Protein AF-A0A133UJQ6-F1 (afdb_monomer_lite)

Structure (mmCIF, N/CA/C/O backbone):
data_AF-A0A133UJQ6-F1
#
_entry.id   AF-A0A133UJQ6-F1
#
loop_
_atom_site.group_PDB
_atom_site.id
_atom_site.type_symbol
_atom_site.label_atom_id
_atom_site.label_alt_id
_atom_site.label_comp_id
_atom_site.label_asym_id
_atom_site.label_entity_id
_atom_site.label_seq_id
_atom_site.pdbx_PDB_ins_code
_atom_site.Cartn_x
_atom_site.Cartn_y
_atom_site.Cartn_z
_atom_site.occupancy
_atom_site.B_iso_or_equiv
_atom_site.auth_seq_id
_atom_site.auth_comp_id
_atom_site.auth_asym_id
_atom_site.auth_atom_id
_atom_site.pdbx_PDB_model_num
ATOM 1 N N . ARG A 1 1 ? -6.644 4.753 -28.329 1.00 58.00 1 ARG A N 1
ATOM 2 C CA . ARG A 1 1 ? -7.139 6.141 -28.131 1.00 58.00 1 ARG A CA 1
ATOM 3 C C . ARG A 1 1 ? -6.602 6.936 -29.312 1.00 58.00 1 ARG A C 1
ATOM 5 O O . ARG A 1 1 ? -5.401 6.872 -29.495 1.00 58.00 1 ARG A O 1
ATOM 12 N N . GLY A 1 2 ? -7.456 7.522 -30.157 1.00 86.38 2 GLY A N 1
ATOM 13 C CA . GLY A 1 2 ? -7.145 7.976 -31.529 1.00 86.38 2 GLY A CA 1
ATOM 14 C C . GLY A 1 2 ? -6.166 9.150 -31.699 1.00 86.38 2 GLY A C 1
ATO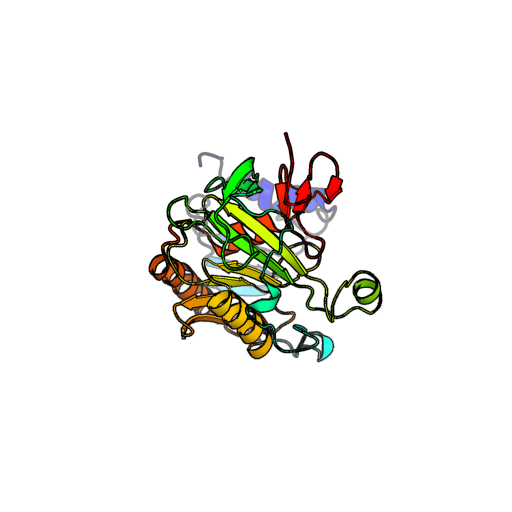M 15 O O . GLY A 1 2 ? -6.424 10.015 -32.525 1.00 86.38 2 GLY A O 1
ATOM 16 N N . LEU A 1 3 ? -5.086 9.201 -30.916 1.00 91.88 3 LEU A N 1
ATOM 17 C CA . LEU A 1 3 ? -3.955 10.095 -31.147 1.00 91.88 3 LEU A CA 1
ATOM 18 C C . LEU A 1 3 ? -3.142 9.577 -32.340 1.00 91.88 3 LEU A C 1
ATOM 20 O O . LEU A 1 3 ? -2.963 8.367 -32.487 1.00 91.88 3 LEU A O 1
ATOM 24 N N . ASP A 1 4 ? -2.647 10.491 -33.168 1.00 94.31 4 ASP A N 1
ATOM 25 C CA . ASP A 1 4 ? -1.735 10.159 -34.256 1.00 94.31 4 ASP A CA 1
ATOM 26 C C . ASP A 1 4 ? -0.436 9.514 -33.706 1.00 94.31 4 ASP A C 1
ATOM 28 O O . ASP A 1 4 ? 0.186 10.076 -32.797 1.00 94.31 4 ASP A O 1
ATOM 32 N N . PRO A 1 5 ? -0.007 8.342 -34.214 1.00 94.06 5 PRO A N 1
ATOM 33 C CA . PRO A 1 5 ? 1.163 7.645 -33.684 1.00 94.06 5 PRO A CA 1
ATOM 34 C C . PRO A 1 5 ? 2.477 8.426 -33.779 1.00 94.06 5 PRO A C 1
ATOM 36 O O . PRO A 1 5 ? 3.332 8.273 -32.910 1.00 94.06 5 PRO A O 1
ATOM 39 N N . VAL A 1 6 ? 2.648 9.281 -34.794 1.00 95.44 6 VAL A N 1
ATOM 40 C CA . VAL A 1 6 ? 3.847 10.130 -34.907 1.00 95.44 6 VAL A CA 1
ATOM 41 C C . VAL A 1 6 ? 3.859 11.153 -33.777 1.00 95.44 6 VAL A C 1
ATOM 43 O O . VAL A 1 6 ? 4.874 11.317 -33.103 1.00 95.44 6 VAL A O 1
ATOM 46 N N . THR A 1 7 ? 2.707 11.761 -33.500 1.00 96.31 7 THR A N 1
ATOM 47 C CA . THR A 1 7 ? 2.524 12.658 -32.353 1.00 96.31 7 THR A CA 1
ATOM 48 C C . THR A 1 7 ? 2.819 11.940 -31.032 1.00 96.31 7 THR A C 1
ATOM 50 O O . THR A 1 7 ? 3.489 12.495 -30.165 1.00 96.31 7 THR A O 1
ATOM 53 N N . ALA A 1 8 ? 2.379 10.687 -30.876 1.00 95.06 8 ALA A N 1
ATOM 54 C CA . ALA A 1 8 ? 2.675 9.892 -29.684 1.00 95.06 8 ALA A CA 1
ATOM 55 C C . ALA A 1 8 ? 4.188 9.655 -29.498 1.00 95.06 8 ALA A C 1
ATOM 57 O O . ALA A 1 8 ? 4.702 9.841 -28.395 1.00 95.06 8 ALA A O 1
ATOM 58 N N . VAL A 1 9 ? 4.909 9.310 -30.573 1.00 96.31 9 VAL A N 1
ATOM 59 C CA . VAL A 1 9 ? 6.376 9.163 -30.546 1.00 96.31 9 VAL A CA 1
ATOM 60 C C . VAL A 1 9 ? 7.051 10.489 -30.217 1.00 96.31 9 VAL A C 1
ATOM 62 O O . VAL A 1 9 ? 7.945 10.514 -29.376 1.00 96.31 9 VAL A O 1
ATOM 65 N N . GLN A 1 10 ? 6.612 11.593 -30.823 1.00 97.25 10 GLN A N 1
ATOM 66 C CA . GLN A 1 10 ? 7.164 12.922 -30.568 1.00 97.25 10 GLN A CA 1
ATOM 67 C C . GLN A 1 10 ? 7.041 13.310 -29.084 1.00 97.25 10 GLN A C 1
ATOM 69 O O . GLN A 1 10 ? 8.022 13.735 -28.473 1.00 97.25 10 GLN A O 1
ATOM 74 N N . ILE A 1 11 ? 5.861 13.096 -28.486 1.00 96.88 11 ILE A N 1
ATOM 75 C CA . ILE A 1 11 ? 5.611 13.347 -27.059 1.00 96.88 11 ILE A CA 1
ATOM 76 C C . ILE A 1 11 ? 6.556 12.517 -26.180 1.00 96.88 11 ILE A C 1
ATOM 78 O O . ILE A 1 11 ? 7.081 13.030 -25.195 1.00 96.88 11 ILE A O 1
ATOM 82 N N . ALA A 1 12 ? 6.789 11.252 -26.539 1.00 96.19 12 ALA A N 1
ATOM 83 C CA . ALA A 1 12 ? 7.628 10.332 -25.775 1.00 96.19 12 ALA A CA 1
ATOM 84 C C . ALA A 1 12 ? 9.143 10.491 -26.020 1.00 96.19 12 ALA A C 1
ATOM 86 O O . ALA A 1 12 ? 9.928 9.835 -25.339 1.00 96.19 12 ALA A O 1
ATOM 87 N N . THR A 1 13 ? 9.563 11.315 -26.987 1.00 97.88 13 THR A N 1
ATOM 88 C CA . THR A 1 13 ? 10.972 11.455 -27.391 1.00 97.88 13 THR A CA 1
ATOM 89 C C . THR A 1 13 ? 11.425 12.912 -27.340 1.00 97.88 13 THR A C 1
ATOM 91 O O . THR A 1 13 ? 11.871 13.362 -26.287 1.00 97.88 13 THR A O 1
ATOM 94 N N . ILE A 1 14 ? 11.305 13.668 -28.433 1.00 98.19 14 ILE A N 1
ATOM 95 C CA . ILE A 1 14 ? 11.870 15.019 -28.531 1.00 98.19 14 ILE A CA 1
ATOM 96 C C . ILE A 1 14 ? 11.245 15.989 -27.528 1.00 98.19 14 ILE A C 1
ATOM 98 O O . ILE A 1 14 ? 11.982 16.720 -26.883 1.00 98.19 14 ILE A O 1
ATOM 102 N N . ASN A 1 15 ? 9.929 15.930 -27.289 1.00 98.44 15 ASN A N 1
ATOM 103 C CA . ASN A 1 15 ? 9.294 16.818 -26.311 1.00 98.44 15 ASN A CA 1
ATOM 104 C C . ASN A 1 15 ? 9.815 16.555 -24.886 1.00 98.44 15 ASN A C 1
ATOM 106 O O . ASN A 1 15 ? 9.979 17.488 -24.102 1.00 98.44 15 ASN A O 1
ATOM 110 N N . ALA A 1 16 ? 10.073 15.287 -24.541 1.00 97.94 16 ALA A N 1
ATOM 111 C CA . ALA A 1 16 ? 10.668 14.930 -23.258 1.00 97.94 16 ALA A CA 1
ATOM 112 C C . ALA A 1 16 ? 12.126 15.410 -23.178 1.00 97.94 16 ALA A C 1
ATOM 114 O O . ALA A 1 16 ? 12.522 15.989 -22.169 1.00 97.94 16 ALA A O 1
ATOM 115 N N . ALA A 1 17 ? 12.907 15.226 -24.246 1.00 98.06 17 ALA A N 1
ATOM 116 C CA . ALA A 1 17 ? 14.293 15.685 -24.302 1.00 98.06 17 ALA A CA 1
ATOM 117 C C . ALA A 1 17 ? 14.405 17.214 -24.187 1.00 98.06 17 ALA A C 1
ATOM 119 O O . ALA A 1 17 ? 15.211 17.697 -23.398 1.00 98.06 17 ALA A O 1
ATOM 120 N N . GLU A 1 18 ? 13.551 17.970 -24.881 1.00 98.25 18 GLU A N 1
ATOM 121 C CA . GLU A 1 18 ? 13.484 19.435 -24.788 1.00 98.25 18 GLU A CA 1
ATOM 122 C C . GLU A 1 18 ? 13.076 19.890 -23.381 1.00 98.25 18 GLU A C 1
ATOM 124 O O . GLU A 1 18 ? 13.671 20.811 -22.820 1.00 98.25 18 GLU A O 1
ATOM 129 N N . PHE A 1 19 ? 12.091 19.219 -22.769 1.00 98.12 19 PHE A N 1
ATOM 130 C CA . PHE A 1 19 ? 11.665 19.516 -21.399 1.00 98.12 19 PHE A CA 1
ATOM 131 C C . PHE A 1 19 ? 12.818 19.362 -20.397 1.00 98.12 19 PHE A C 1
ATOM 133 O O . PHE A 1 19 ? 13.004 20.218 -19.529 1.00 98.12 19 PHE A O 1
ATOM 140 N N . PHE A 1 20 ? 13.617 18.300 -20.541 1.00 97.75 20 PHE A N 1
ATOM 141 C CA . PHE A 1 20 ? 14.792 18.048 -19.706 1.00 97.75 20 PHE A CA 1
ATOM 142 C C . PHE A 1 20 ? 16.068 18.765 -20.184 1.00 97.75 20 PHE A C 1
ATOM 144 O O . PHE A 1 20 ? 17.077 18.688 -19.486 1.00 97.75 20 PHE A O 1
ATOM 151 N N . LYS A 1 21 ? 16.020 19.504 -21.305 1.00 98.00 21 LYS A N 1
ATOM 152 C CA . LYS A 1 21 ? 17.155 20.214 -21.930 1.00 98.00 21 LYS A CA 1
ATOM 153 C C . LYS A 1 21 ? 18.342 19.306 -22.264 1.00 98.00 21 LYS A C 1
ATOM 155 O O . LYS A 1 21 ? 19.486 19.643 -21.974 1.00 98.00 21 LYS A O 1
ATOM 160 N N . VAL A 1 22 ? 18.034 18.148 -22.833 1.00 97.88 22 VAL A N 1
ATOM 161 C CA . VAL A 1 22 ? 18.999 17.152 -23.334 1.00 97.88 22 VAL A CA 1
ATOM 162 C C . VAL A 1 22 ? 18.731 16.827 -24.807 1.00 97.88 22 VAL A C 1
ATOM 164 O O . VAL A 1 22 ? 19.080 15.760 -25.308 1.00 97.88 22 VAL A O 1
ATOM 167 N N . ASP A 1 23 ? 18.025 17.716 -25.507 1.00 97.56 23 ASP A N 1
ATOM 168 C CA . ASP A 1 23 ? 17.651 17.586 -26.914 1.00 97.56 23 ASP A CA 1
ATOM 169 C C . ASP A 1 23 ? 18.814 17.827 -27.883 1.00 97.56 23 ASP A C 1
ATOM 171 O O . ASP A 1 23 ? 18.664 17.600 -29.079 1.00 97.56 23 ASP A O 1
ATOM 175 N N . ASP A 1 24 ? 19.986 18.226 -27.407 1.00 97.06 24 ASP A N 1
ATOM 176 C CA . ASP A 1 24 ? 21.237 18.185 -28.159 1.00 97.06 24 ASP A CA 1
ATOM 177 C C . ASP A 1 24 ? 21.827 16.766 -28.231 1.00 97.06 24 ASP A C 1
ATOM 179 O O . ASP A 1 24 ? 22.435 16.416 -29.243 1.00 97.06 24 ASP A O 1
ATOM 183 N N . GLU A 1 25 ? 21.568 15.924 -27.226 1.00 97.44 25 GLU A N 1
ATOM 184 C CA . GLU A 1 25 ? 22.087 14.552 -27.128 1.00 97.44 25 GLU A CA 1
ATOM 185 C C . GLU A 1 25 ? 21.046 13.470 -27.476 1.00 97.44 25 GLU A C 1
ATOM 187 O O . GLU A 1 25 ? 21.389 12.461 -28.095 1.00 97.44 25 GLU A O 1
ATOM 192 N N . LEU A 1 26 ? 19.774 13.667 -27.107 1.00 97.44 26 LEU A N 1
ATOM 193 C CA . LEU A 1 26 ? 18.721 12.640 -27.108 1.00 97.44 26 LEU A CA 1
ATOM 194 C C . LEU A 1 26 ? 17.433 13.091 -27.823 1.00 97.44 26 LEU A C 1
ATOM 196 O O . LEU A 1 26 ? 17.314 14.195 -28.360 1.00 97.44 26 LEU A O 1
ATOM 200 N N . GLY A 1 27 ? 16.446 12.192 -27.870 1.00 96.56 27 GLY A N 1
ATOM 201 C CA . GLY A 1 27 ? 15.063 12.502 -28.252 1.00 96.56 27 GLY A CA 1
ATOM 202 C C . GLY A 1 27 ? 14.775 12.586 -29.753 1.00 96.56 27 GLY A C 1
ATOM 203 O O . GLY A 1 27 ? 13.613 12.677 -30.132 1.00 96.56 27 GLY A O 1
ATOM 204 N N . SER A 1 28 ? 15.777 12.521 -30.633 1.00 97.31 28 SER A N 1
ATOM 205 C CA . SER A 1 28 ? 15.545 12.442 -32.081 1.00 97.31 28 SER A CA 1
ATOM 206 C C . SER A 1 28 ? 16.665 11.708 -32.811 1.00 97.31 28 SER A C 1
ATOM 208 O O . SER A 1 28 ? 17.777 11.582 -32.309 1.00 97.31 28 SER A O 1
ATOM 210 N N . ILE A 1 29 ? 16.392 11.283 -34.045 1.00 97.56 29 ILE A N 1
ATOM 211 C CA . ILE A 1 29 ? 17.392 10.662 -34.919 1.00 97.56 29 ILE A CA 1
ATOM 212 C C . ILE A 1 29 ? 18.071 11.765 -35.735 1.00 97.56 29 ILE A C 1
ATOM 214 O O . ILE A 1 29 ? 17.489 12.288 -36.684 1.00 97.56 29 ILE A O 1
ATOM 218 N N . ALA A 1 30 ? 19.288 12.144 -35.347 1.00 96.50 30 ALA A N 1
ATOM 219 C CA . ALA A 1 30 ? 20.095 13.145 -36.040 1.00 96.50 30 ALA A CA 1
ATOM 220 C C . ALA A 1 30 ? 21.595 12.875 -35.848 1.00 96.50 30 ALA A C 1
ATOM 222 O O . ALA A 1 30 ? 22.003 12.189 -34.912 1.00 96.50 30 ALA A O 1
ATOM 223 N N . ASN A 1 31 ? 22.426 13.429 -36.731 1.00 95.00 31 ASN A N 1
ATOM 224 C CA . ASN A 1 31 ? 23.879 13.333 -36.591 1.00 95.00 31 ASN A CA 1
ATOM 225 C C . ASN A 1 31 ? 24.348 14.015 -35.300 1.00 95.00 31 ASN A C 1
ATOM 227 O O . ASN A 1 31 ? 23.911 15.122 -34.999 1.00 95.00 31 ASN A O 1
ATOM 231 N N . GLY A 1 32 ? 25.277 13.374 -34.589 1.00 94.75 32 GLY A N 1
ATOM 232 C CA . GLY A 1 32 ? 25.850 13.888 -33.340 1.00 94.75 32 GLY A CA 1
ATOM 233 C C . GLY A 1 32 ? 25.082 13.503 -32.075 1.00 94.75 32 GLY A C 1
ATOM 234 O O . GLY A 1 32 ? 25.608 13.715 -30.990 1.00 94.75 32 GLY A O 1
ATOM 235 N N . LYS A 1 33 ? 23.895 12.897 -32.207 1.00 97.38 33 LYS A N 1
ATOM 236 C CA . LYS A 1 33 ? 23.104 12.395 -31.079 1.00 97.38 33 LYS A CA 1
ATOM 237 C C . LYS A 1 33 ? 23.485 10.975 -30.679 1.00 97.38 33 LYS A C 1
ATOM 239 O O . LYS A 1 33 ? 23.994 10.205 -31.499 1.00 97.38 33 LYS A O 1
ATOM 244 N N . ILE A 1 34 ? 23.181 10.626 -29.433 1.00 98.00 34 ILE A N 1
ATOM 245 C CA . ILE A 1 34 ? 23.321 9.269 -28.908 1.00 98.00 34 ILE A CA 1
ATOM 246 C C . ILE A 1 34 ? 22.338 8.356 -29.647 1.00 98.00 34 ILE A C 1
ATOM 248 O O . ILE A 1 34 ? 21.171 8.692 -29.859 1.00 98.00 34 ILE A O 1
ATOM 252 N N . ALA A 1 35 ? 22.819 7.187 -30.065 1.00 97.62 35 ALA A N 1
ATOM 253 C CA . ALA A 1 35 ? 22.041 6.233 -30.844 1.00 97.62 35 ALA A CA 1
ATOM 254 C C . ALA A 1 35 ? 21.152 5.347 -29.951 1.00 97.62 35 ALA A C 1
ATOM 256 O O . ALA A 1 35 ? 21.300 4.124 -29.926 1.00 97.62 35 ALA A O 1
ATOM 257 N N . ASP A 1 36 ? 20.203 5.983 -29.265 1.00 97.69 36 ASP A N 1
ATOM 258 C CA . ASP A 1 36 ? 19.119 5.329 -28.528 1.00 97.69 36 ASP A CA 1
ATOM 259 C C . ASP A 1 36 ? 17.904 5.169 -29.449 1.00 97.69 36 ASP A C 1
ATOM 261 O O . ASP A 1 36 ? 17.179 6.123 -29.740 1.00 97.69 36 ASP A O 1
ATOM 265 N N . LEU A 1 37 ? 17.706 3.955 -29.969 1.00 97.31 37 LEU A N 1
ATOM 266 C CA . LEU A 1 37 ? 16.754 3.680 -31.048 1.00 97.31 37 LEU A CA 1
ATOM 267 C C . LEU A 1 37 ? 15.849 2.495 -30.718 1.00 97.31 37 LEU A C 1
ATOM 269 O O . LEU A 1 37 ? 16.295 1.455 -30.232 1.00 97.31 37 LEU A O 1
ATOM 273 N N . LEU A 1 38 ? 14.580 2.617 -31.105 1.00 97.00 38 LEU A N 1
ATOM 274 C CA . LEU A 1 38 ? 13.635 1.507 -31.158 1.00 97.00 38 LEU A CA 1
ATOM 275 C C . LEU A 1 38 ? 13.297 1.204 -32.617 1.00 97.00 38 LEU A C 1
ATOM 277 O O . LEU A 1 38 ? 12.824 2.073 -33.347 1.00 97.00 38 LEU A O 1
ATOM 281 N N . ILE A 1 39 ? 13.512 -0.041 -33.037 1.00 97.12 39 ILE A N 1
ATOM 282 C CA . ILE A 1 39 ? 12.994 -0.554 -34.308 1.00 97.12 39 ILE A CA 1
ATOM 283 C C . ILE A 1 39 ? 11.701 -1.285 -33.985 1.00 97.12 39 ILE A C 1
ATOM 285 O O . ILE A 1 39 ? 11.729 -2.298 -33.285 1.00 97.12 39 ILE A O 1
ATOM 289 N N . VAL A 1 40 ? 10.583 -0.764 -34.479 1.00 96.31 40 VAL A N 1
ATOM 290 C CA . VAL A 1 40 ? 9.242 -1.317 -34.261 1.00 96.31 40 VAL A CA 1
ATOM 291 C C . VAL A 1 40 ? 8.669 -1.881 -35.557 1.00 96.31 40 VAL A C 1
ATOM 293 O O . VAL A 1 40 ? 9.043 -1.444 -36.646 1.00 96.31 40 VAL A O 1
ATOM 296 N N . ASN A 1 41 ? 7.748 -2.838 -35.449 1.00 94.44 41 ASN A N 1
ATOM 297 C CA . ASN A 1 41 ? 7.079 -3.436 -36.608 1.00 94.44 41 ASN A CA 1
ATOM 298 C C . ASN A 1 41 ? 6.259 -2.408 -37.415 1.00 94.44 41 ASN A C 1
ATOM 300 O O . ASN A 1 41 ? 6.277 -2.412 -38.645 1.00 94.44 41 ASN A O 1
ATOM 304 N N . ASN A 1 42 ? 5.529 -1.539 -36.717 1.00 94.44 42 ASN A N 1
ATOM 305 C CA . ASN A 1 42 ? 4.753 -0.423 -37.229 1.00 94.44 42 ASN A CA 1
ATOM 306 C C . ASN A 1 42 ? 4.383 0.519 -36.063 1.00 94.44 42 ASN A C 1
ATOM 308 O O . ASN A 1 42 ? 4.477 0.147 -34.896 1.00 94.44 42 ASN A O 1
ATOM 312 N N . LEU A 1 43 ? 3.951 1.747 -36.366 1.00 91.94 43 LEU A N 1
ATOM 313 C CA . LEU A 1 43 ? 3.622 2.740 -35.334 1.00 91.94 43 LEU A CA 1
ATOM 314 C C . LEU A 1 43 ? 2.269 2.497 -34.639 1.00 91.94 43 LEU A C 1
ATOM 316 O O . LEU A 1 43 ? 2.006 3.109 -33.608 1.00 91.94 43 LEU A O 1
ATOM 320 N N . SER A 1 44 ? 1.400 1.647 -35.195 1.00 89.81 44 SER A N 1
ATOM 321 C CA . SER A 1 44 ? 0.075 1.362 -34.631 1.00 89.81 44 SER A CA 1
ATOM 322 C C . SER A 1 44 ? 0.132 0.315 -33.517 1.00 89.81 44 SER A C 1
ATOM 324 O O . SER A 1 44 ? -0.391 0.564 -32.435 1.00 89.81 44 SER A O 1
ATOM 326 N N . ASP A 1 45 ? 0.783 -0.823 -33.765 1.00 91.25 45 ASP A N 1
ATOM 327 C CA . ASP A 1 45 ? 0.974 -1.899 -32.784 1.00 91.25 45 ASP A CA 1
ATOM 328 C C . ASP A 1 45 ? 2.165 -1.619 -31.858 1.00 91.25 45 ASP A C 1
ATOM 330 O O . ASP A 1 45 ? 2.171 -2.053 -30.707 1.00 91.25 45 ASP A O 1
ATOM 334 N N . PHE A 1 46 ? 3.162 -0.876 -32.360 1.00 93.12 46 PHE A N 1
ATOM 335 C CA . PHE A 1 46 ? 4.368 -0.461 -31.640 1.00 93.12 46 PHE A CA 1
ATOM 336 C C . PHE A 1 46 ? 5.139 -1.629 -30.996 1.00 93.12 46 PHE A C 1
ATOM 338 O O . PHE A 1 46 ? 5.741 -1.498 -29.928 1.00 93.12 46 PHE A O 1
ATOM 345 N N . GLU A 1 47 ? 5.138 -2.798 -31.640 1.00 94.31 47 GLU A N 1
ATOM 346 C CA . GLU A 1 47 ? 5.879 -3.955 -31.149 1.00 94.31 47 GLU A CA 1
ATOM 347 C C . GLU A 1 47 ? 7.375 -3.748 -31.408 1.00 94.31 47 GLU A C 1
ATOM 349 O O . GLU A 1 47 ? 7.813 -3.627 -32.555 1.00 94.31 47 GLU A O 1
ATOM 354 N N . VAL A 1 48 ? 8.165 -3.698 -30.334 1.00 95.38 48 VAL A N 1
ATOM 355 C CA . VAL A 1 48 ? 9.608 -3.439 -30.397 1.00 95.38 48 VAL A CA 1
ATOM 356 C C . VAL A 1 48 ? 10.358 -4.689 -30.863 1.00 95.38 48 VAL A C 1
ATOM 358 O O . VAL A 1 48 ? 10.509 -5.660 -30.121 1.00 95.38 48 VAL A O 1
ATOM 361 N N . GLU A 1 49 ? 10.895 -4.647 -32.083 1.00 96.06 49 GLU A N 1
ATOM 362 C CA . GLU A 1 49 ? 11.766 -5.693 -32.620 1.00 96.06 49 GLU A CA 1
ATOM 363 C C . GLU A 1 49 ? 13.196 -5.556 -32.094 1.00 96.06 49 GLU A C 1
ATOM 365 O O . GLU A 1 49 ? 13.820 -6.560 -31.753 1.00 96.06 49 GLU A O 1
ATOM 370 N N . THR A 1 50 ? 13.749 -4.343 -32.061 1.00 97.31 50 THR A N 1
ATOM 371 C CA . THR A 1 50 ? 15.143 -4.113 -31.653 1.00 97.31 50 THR A CA 1
ATOM 372 C C . THR A 1 50 ? 15.245 -2.880 -30.774 1.00 97.31 50 THR A C 1
ATOM 374 O O . THR A 1 50 ? 14.656 -1.849 -31.088 1.00 97.31 50 THR A O 1
ATOM 377 N N . VAL A 1 51 ? 16.034 -2.991 -29.707 1.00 97.00 51 VAL A N 1
ATOM 378 C CA . VAL A 1 51 ? 16.446 -1.859 -28.873 1.00 97.00 51 VAL A CA 1
ATOM 379 C C . VAL A 1 51 ? 17.933 -1.637 -29.093 1.00 97.00 51 VAL A C 1
ATOM 381 O O . VAL A 1 51 ? 18.729 -2.566 -28.913 1.00 97.00 51 VAL A O 1
ATOM 384 N N . VAL A 1 52 ? 18.290 -0.419 -29.484 1.00 96.88 52 VAL A N 1
ATOM 385 C CA . VAL A 1 52 ? 19.663 0.082 -29.520 1.00 96.88 52 VAL A CA 1
ATOM 386 C C . VAL A 1 52 ? 19.810 1.078 -28.379 1.00 96.88 52 VAL A C 1
ATOM 388 O O . VAL A 1 52 ? 18.957 1.951 -28.241 1.00 96.88 52 VAL A O 1
ATOM 391 N N . ALA A 1 53 ? 20.846 0.920 -27.565 1.00 95.88 53 ALA A N 1
ATOM 392 C CA . ALA A 1 53 ? 21.214 1.868 -26.523 1.00 95.88 53 ALA A CA 1
ATOM 393 C C . ALA A 1 53 ? 22.693 2.209 -26.694 1.00 95.88 53 ALA A C 1
ATOM 395 O O . ALA A 1 53 ? 23.506 1.295 -26.846 1.00 95.88 53 ALA A O 1
ATOM 396 N N . ASP A 1 54 ? 23.020 3.498 -26.734 1.00 95.56 54 ASP A N 1
ATOM 397 C CA . ASP A 1 54 ? 24.377 4.004 -26.980 1.00 95.56 54 ASP A CA 1
ATOM 398 C C . ASP A 1 54 ? 25.050 3.369 -28.220 1.00 95.56 54 ASP A C 1
ATOM 400 O O . ASP A 1 54 ? 26.212 2.967 -28.225 1.00 95.56 54 ASP A O 1
ATOM 404 N N . GLY A 1 55 ? 24.274 3.187 -29.297 1.00 96.19 55 GLY A N 1
ATOM 405 C CA . GLY A 1 55 ? 24.749 2.583 -30.549 1.00 96.19 55 GLY A CA 1
ATOM 406 C C . GLY A 1 55 ? 24.891 1.058 -30.536 1.00 96.19 55 GLY A C 1
ATOM 407 O O . GLY A 1 55 ? 25.127 0.457 -31.589 1.00 96.19 55 GLY A O 1
ATOM 408 N N . GLU A 1 56 ? 24.674 0.400 -29.398 1.00 95.75 56 GLU A N 1
ATOM 409 C CA . GLU A 1 56 ? 24.724 -1.053 -29.281 1.00 95.75 56 GLU A CA 1
ATOM 410 C C . GLU A 1 56 ? 23.330 -1.677 -29.293 1.00 95.75 56 GLU A C 1
ATOM 412 O O . GLU A 1 56 ? 22.428 -1.284 -28.559 1.00 95.75 56 GLU A O 1
ATOM 417 N N . VAL A 1 57 ? 23.136 -2.726 -30.095 1.00 96.00 57 VAL A N 1
ATOM 418 C CA . VAL A 1 57 ? 21.903 -3.523 -30.026 1.00 96.00 57 VAL A CA 1
ATOM 419 C C . VAL A 1 57 ? 21.874 -4.263 -28.689 1.00 96.00 57 VAL A C 1
ATOM 421 O O . VAL A 1 57 ? 22.601 -5.246 -28.540 1.00 96.00 57 VAL A O 1
ATOM 424 N N . VAL A 1 58 ? 21.015 -3.855 -27.756 1.00 95.38 58 VAL A N 1
ATOM 425 C CA . VAL A 1 58 ? 20.901 -4.444 -26.407 1.00 95.38 58 VAL A CA 1
ATOM 426 C C . VAL A 1 58 ? 19.757 -5.447 -26.275 1.00 95.38 58 VAL A C 1
ATOM 428 O O . VAL A 1 58 ? 19.802 -6.319 -25.411 1.00 95.38 58 VAL A O 1
ATOM 431 N N . SER A 1 59 ? 18.748 -5.384 -27.146 1.00 95.31 59 SER A N 1
ATOM 432 C CA . SER A 1 59 ? 17.645 -6.351 -27.182 1.00 95.31 59 SER A CA 1
ATOM 433 C C . SER A 1 59 ? 17.199 -6.627 -28.611 1.00 95.31 59 SER A C 1
ATOM 435 O O . SER A 1 59 ? 17.189 -5.718 -29.443 1.00 95.31 59 SER A O 1
ATOM 437 N N . ARG A 1 60 ? 16.815 -7.875 -28.900 1.00 94.81 60 ARG A N 1
ATOM 438 C CA . ARG A 1 60 ? 16.204 -8.258 -30.179 1.00 94.81 60 ARG A CA 1
ATOM 439 C C . ARG A 1 60 ? 15.094 -9.285 -29.968 1.00 94.81 60 ARG A C 1
ATOM 441 O O . ARG A 1 60 ? 15.327 -10.315 -29.342 1.00 94.81 60 ARG A O 1
ATOM 448 N N . LYS A 1 61 ? 13.904 -9.016 -30.514 1.00 90.81 61 LYS A N 1
ATOM 449 C CA . LYS A 1 61 ? 12.687 -9.843 -30.415 1.00 90.81 61 LYS A CA 1
ATOM 450 C C . LYS A 1 61 ? 12.382 -10.263 -28.971 1.00 90.81 61 LYS A C 1
ATOM 452 O O . LYS A 1 61 ? 12.192 -11.440 -28.682 1.00 90.81 61 LYS A O 1
ATOM 457 N N . GLY A 1 62 ? 12.431 -9.293 -28.056 1.00 85.62 62 GLY A N 1
ATOM 458 C CA . GLY A 1 62 ? 12.200 -9.499 -26.622 1.00 85.62 62 GLY A CA 1
ATOM 459 C C . GLY A 1 62 ? 13.354 -10.154 -25.851 1.00 85.62 62 GLY A C 1
ATOM 460 O O . GLY A 1 62 ? 13.293 -10.220 -24.627 1.00 85.62 62 GLY A O 1
ATOM 461 N N . SER A 1 63 ? 14.421 -10.605 -26.521 1.00 88.44 63 SER A N 1
ATOM 462 C CA . SER A 1 63 ? 15.603 -11.159 -25.856 1.00 88.44 63 SER A CA 1
ATOM 463 C C . SER A 1 63 ? 16.614 -10.057 -25.555 1.00 88.44 63 SER A C 1
ATOM 465 O O . SER A 1 63 ? 17.306 -9.576 -26.456 1.00 88.44 63 SER A O 1
ATOM 467 N N . PHE A 1 64 ? 16.737 -9.697 -24.280 1.00 88.44 64 PHE A N 1
ATOM 468 C CA . PHE A 1 64 ? 17.790 -8.808 -23.792 1.00 88.44 64 PHE A CA 1
ATOM 469 C C . PHE A 1 64 ? 19.149 -9.529 -23.801 1.00 88.44 64 PHE A C 1
ATOM 471 O O . PHE A 1 64 ? 19.230 -10.709 -23.460 1.00 88.44 64 PHE A O 1
ATOM 478 N N . LYS A 1 65 ? 20.215 -8.850 -24.239 1.00 83.25 65 LYS A N 1
ATOM 479 C CA . LYS A 1 65 ? 21.540 -9.464 -24.429 1.00 83.25 65 LYS A CA 1
ATOM 480 C C . LYS A 1 65 ? 22.342 -9.633 -23.143 1.00 83.25 65 LYS A C 1
ATOM 482 O O . LYS A 1 65 ? 23.193 -10.518 -23.092 1.00 83.25 65 LYS A O 1
ATOM 487 N N . ALA A 1 66 ? 22.131 -8.776 -22.147 1.00 78.31 66 ALA A N 1
ATOM 488 C CA . ALA A 1 66 ? 22.919 -8.801 -20.922 1.00 78.31 66 ALA A CA 1
ATOM 489 C C . ALA A 1 66 ? 22.216 -9.587 -19.808 1.00 78.31 66 ALA A C 1
ATOM 491 O O . ALA A 1 66 ? 20.993 -9.596 -19.689 1.00 78.31 66 ALA A O 1
ATOM 492 N N . ASP A 1 67 ? 23.015 -10.230 -18.963 1.00 78.56 67 ASP A N 1
ATOM 493 C CA . ASP A 1 67 ? 22.534 -10.850 -17.733 1.00 78.56 67 ASP A CA 1
ATOM 494 C C . ASP A 1 67 ? 22.366 -9.764 -16.658 1.00 78.56 67 ASP A C 1
ATOM 496 O O . ASP A 1 67 ? 23.350 -9.211 -16.156 1.00 78.56 67 ASP A O 1
ATOM 500 N N . LEU A 1 68 ? 21.117 -9.424 -16.328 1.00 79.12 68 LEU A N 1
ATOM 501 C CA . LEU A 1 68 ? 20.803 -8.463 -15.271 1.00 79.12 68 LEU A CA 1
ATOM 502 C C . LEU A 1 68 ? 21.015 -9.120 -13.908 1.00 79.12 68 LEU A C 1
ATOM 504 O O . LEU A 1 68 ? 20.113 -9.725 -13.326 1.00 79.12 68 LEU A O 1
ATOM 508 N N . LYS A 1 69 ? 22.228 -8.985 -13.376 1.00 80.81 69 LYS A N 1
ATOM 509 C CA . LYS A 1 69 ? 22.537 -9.455 -12.026 1.00 80.81 69 LYS A CA 1
ATOM 510 C C . LYS A 1 69 ? 21.917 -8.513 -10.995 1.00 80.81 69 LYS A C 1
ATOM 512 O O . LYS A 1 69 ? 22.163 -7.307 -11.069 1.00 80.81 69 LYS A O 1
ATOM 517 N N . PRO A 1 70 ? 21.173 -9.032 -10.000 1.00 80.62 70 PRO A N 1
ATOM 518 C CA . PRO A 1 70 ? 20.695 -8.208 -8.902 1.00 80.62 70 PRO A CA 1
ATOM 519 C C . PRO A 1 70 ? 21.869 -7.487 -8.226 1.00 80.62 70 PRO A C 1
ATOM 521 O O . PRO A 1 70 ? 22.890 -8.131 -7.945 1.00 80.62 70 PRO A O 1
ATOM 524 N N . PRO A 1 71 ? 21.749 -6.180 -7.940 1.00 86.62 71 PRO A N 1
ATOM 525 C CA . PRO A 1 71 ? 22.797 -5.463 -7.237 1.00 86.62 71 PRO A CA 1
ATOM 526 C C . PRO A 1 71 ? 22.966 -6.026 -5.821 1.00 86.62 71 PRO A C 1
ATOM 528 O O . PRO A 1 71 ? 22.065 -6.642 -5.239 1.00 86.62 71 PRO A O 1
ATOM 531 N N . LYS A 1 72 ? 24.141 -5.795 -5.230 1.00 90.12 72 LYS A N 1
ATOM 532 C CA . LYS A 1 72 ? 24.314 -6.003 -3.791 1.00 90.12 72 LYS A CA 1
ATOM 533 C C . LYS A 1 72 ? 23.615 -4.860 -3.064 1.00 90.12 72 LYS A C 1
ATOM 535 O O . LYS A 1 72 ? 24.073 -3.726 -3.132 1.00 90.12 72 LYS A O 1
ATOM 540 N N . TYR A 1 73 ? 22.529 -5.171 -2.368 1.00 91.19 73 TYR A N 1
ATOM 541 C CA . TYR A 1 73 ? 21.837 -4.198 -1.529 1.00 91.19 73 TYR A CA 1
ATOM 542 C C . TYR A 1 73 ? 22.668 -3.900 -0.271 1.00 91.19 73 TYR A C 1
ATOM 544 O O . TYR A 1 73 ? 23.050 -4.856 0.423 1.00 91.19 73 TYR A O 1
ATOM 552 N N . PRO A 1 74 ? 22.952 -2.618 0.026 1.00 94.44 74 PRO A N 1
ATOM 553 C CA . PRO A 1 74 ? 23.545 -2.200 1.291 1.00 94.44 74 PRO A CA 1
ATOM 554 C C . PRO A 1 74 ? 22.738 -2.680 2.498 1.00 94.44 74 PRO A C 1
ATOM 556 O O . PRO A 1 74 ? 21.530 -2.891 2.402 1.00 94.44 74 PRO A O 1
ATOM 559 N N . GLU A 1 75 ? 23.394 -2.820 3.649 1.00 93.44 75 GLU A N 1
ATOM 560 C CA . GLU A 1 75 ? 22.737 -3.335 4.857 1.00 93.44 75 GLU A CA 1
ATOM 561 C C . GLU A 1 75 ? 21.647 -2.400 5.385 1.00 93.44 75 GLU A C 1
ATOM 563 O O . GLU A 1 75 ? 20.602 -2.872 5.804 1.00 93.44 75 GLU A O 1
ATOM 568 N N . TYR A 1 76 ? 21.826 -1.080 5.255 1.00 93.25 76 TYR A N 1
ATOM 569 C CA . TYR A 1 76 ? 20.814 -0.099 5.668 1.00 93.25 76 TYR A CA 1
ATOM 570 C C . TYR A 1 76 ? 19.501 -0.194 4.873 1.00 93.25 76 TYR A C 1
ATOM 572 O O . TYR A 1 76 ? 18.500 0.376 5.291 1.00 93.25 76 TYR A O 1
ATOM 580 N N . MET A 1 77 ? 19.501 -0.875 3.718 1.00 95.31 77 MET A N 1
ATOM 581 C CA . MET A 1 77 ? 18.293 -1.106 2.920 1.00 95.31 77 MET A CA 1
ATOM 582 C C . MET A 1 77 ? 17.519 -2.357 3.353 1.00 95.31 77 MET A C 1
ATOM 584 O O . MET A 1 77 ? 16.502 -2.686 2.743 1.00 95.31 77 MET A O 1
ATOM 588 N N . LYS A 1 78 ? 18.016 -3.094 4.345 1.00 92.50 78 LYS A N 1
ATOM 589 C CA . LYS A 1 78 ? 17.402 -4.308 4.883 1.00 92.50 78 LYS A CA 1
ATOM 590 C C . LYS A 1 78 ? 16.923 -4.034 6.303 1.00 92.50 78 LYS A C 1
ATOM 592 O O . LYS A 1 78 ? 17.380 -3.087 6.938 1.00 92.50 78 LYS A O 1
ATOM 597 N N . ASP A 1 79 ? 16.000 -4.863 6.780 1.00 90.88 79 ASP A N 1
ATOM 598 C CA . ASP A 1 79 ? 15.505 -4.833 8.162 1.00 90.88 79 ASP A CA 1
ATOM 599 C C . ASP A 1 79 ? 15.028 -3.432 8.599 1.00 90.88 79 ASP A C 1
ATOM 601 O O . ASP A 1 79 ? 15.262 -2.958 9.712 1.00 90.88 79 ASP A O 1
ATOM 605 N N . THR A 1 80 ? 14.354 -2.745 7.673 1.00 95.75 80 THR A N 1
ATOM 606 C CA . THR A 1 80 ? 13.840 -1.377 7.839 1.00 95.75 80 THR A CA 1
ATOM 607 C C . THR A 1 80 ? 12.417 -1.326 8.380 1.00 95.75 80 THR A C 1
ATOM 609 O O . THR A 1 80 ? 11.840 -0.247 8.454 1.00 95.75 80 THR A O 1
ATOM 612 N N . ILE A 1 81 ? 11.806 -2.476 8.673 1.00 96.44 81 ILE A N 1
ATOM 613 C CA . ILE A 1 81 ? 10.540 -2.534 9.400 1.00 96.44 81 ILE A CA 1
ATOM 614 C C . ILE A 1 81 ? 10.883 -2.765 10.866 1.00 96.44 81 ILE A C 1
ATOM 616 O O . ILE A 1 81 ? 11.254 -3.875 11.248 1.00 96.44 81 ILE A O 1
ATOM 620 N N . LYS A 1 82 ? 10.810 -1.713 11.676 1.00 94.44 82 LYS A N 1
ATOM 621 C CA . LYS A 1 82 ? 11.213 -1.741 13.079 1.00 94.44 82 LYS A CA 1
ATOM 622 C C . LYS A 1 82 ? 10.042 -1.334 13.952 1.00 94.44 82 LYS A C 1
ATOM 624 O O . LYS A 1 82 ? 9.618 -0.187 13.936 1.00 94.44 82 LYS A O 1
ATOM 629 N N . LEU A 1 83 ? 9.546 -2.284 14.735 1.00 93.44 83 LEU A N 1
ATOM 630 C CA . LEU A 1 83 ? 8.557 -2.034 15.778 1.00 93.44 83 LEU A CA 1
ATOM 631 C C . LEU A 1 83 ? 9.227 -2.263 17.138 1.00 93.44 83 LEU A C 1
ATOM 633 O O . LEU A 1 83 ? 10.054 -3.174 17.258 1.00 93.44 83 LEU A O 1
ATOM 637 N N . PRO A 1 84 ? 8.935 -1.442 18.163 1.00 89.62 84 PRO A N 1
ATOM 638 C CA . PRO A 1 84 ? 9.651 -1.518 19.444 1.00 89.62 84 PRO A CA 1
ATOM 639 C C . PRO A 1 84 ? 9.266 -2.749 20.252 1.00 89.62 84 PRO A C 1
ATOM 641 O O . PRO A 1 84 ? 10.018 -3.195 21.116 1.00 89.62 84 PRO A O 1
ATOM 644 N N . ARG A 1 85 ? 8.109 -3.324 19.932 1.00 93.12 85 ARG A N 1
ATOM 645 C CA . ARG A 1 85 ? 7.614 -4.593 20.442 1.00 93.12 85 ARG A CA 1
ATOM 646 C C . ARG A 1 85 ? 6.632 -5.198 19.447 1.00 93.12 85 ARG A C 1
ATOM 648 O O . ARG A 1 85 ? 6.218 -4.545 18.494 1.00 93.12 85 ARG A O 1
ATOM 655 N N . GLU A 1 86 ? 6.222 -6.427 19.728 1.00 95.38 86 GLU A N 1
ATOM 656 C CA . GLU A 1 86 ? 5.078 -7.049 19.065 1.00 95.38 86 GLU A CA 1
ATOM 657 C C . GLU A 1 86 ? 3.811 -6.199 19.263 1.00 95.38 86 GLU A C 1
ATOM 659 O O . GLU A 1 86 ? 3.503 -5.770 20.386 1.00 95.38 86 GLU A O 1
ATOM 664 N N . ILE A 1 87 ? 3.085 -5.969 18.169 1.00 96.69 87 ILE A N 1
ATOM 665 C CA . ILE A 1 87 ? 1.796 -5.278 18.165 1.00 96.69 87 ILE A CA 1
ATOM 666 C C . ILE A 1 87 ? 0.721 -6.236 18.658 1.00 96.69 87 ILE A C 1
ATOM 668 O O . ILE A 1 87 ? 0.635 -7.384 18.221 1.00 96.69 87 ILE A O 1
ATOM 672 N N . ARG A 1 88 ? -0.098 -5.767 19.592 1.00 97.25 88 ARG A N 1
ATOM 673 C CA . ARG A 1 88 ? -1.146 -6.545 20.250 1.00 97.25 88 ARG A CA 1
ATOM 674 C C . ARG A 1 88 ? -2.515 -6.063 19.773 1.00 97.25 88 ARG A C 1
ATOM 676 O O . ARG A 1 88 ? -2.659 -4.877 19.493 1.00 97.25 88 ARG A O 1
ATOM 683 N N . PRO A 1 89 ? -3.553 -6.916 19.791 1.00 97.50 89 PRO A N 1
ATOM 684 C CA . PRO A 1 89 ? -4.915 -6.496 19.439 1.00 97.50 89 PRO A CA 1
ATOM 685 C C . PRO A 1 89 ? -5.387 -5.274 20.245 1.00 97.50 89 PRO A C 1
ATOM 687 O O . PRO A 1 89 ? -6.044 -4.376 19.731 1.00 97.50 89 PRO A O 1
ATOM 690 N N . ASN A 1 90 ? -4.973 -5.181 21.512 1.00 95.69 90 ASN A N 1
ATOM 691 C CA . ASN A 1 90 ? -5.322 -4.059 22.379 1.00 95.69 90 ASN A CA 1
ATOM 692 C C . ASN A 1 90 ? -4.755 -2.700 21.916 1.00 95.69 90 ASN A C 1
ATOM 694 O O . ASN A 1 90 ? -5.274 -1.672 22.339 1.00 95.69 90 ASN A O 1
ATOM 698 N N . ASP A 1 91 ? -3.723 -2.675 21.068 1.00 95.62 91 ASP A N 1
ATOM 699 C CA . ASP A 1 91 ? -3.160 -1.426 20.537 1.00 95.62 91 ASP A CA 1
ATOM 700 C C . ASP A 1 91 ? -4.119 -0.736 19.547 1.00 95.62 91 ASP A C 1
ATOM 702 O O . ASP A 1 91 ? -4.083 0.480 19.406 1.00 95.62 91 ASP A O 1
ATOM 706 N N . PHE A 1 92 ? -5.032 -1.492 18.924 1.00 96.88 92 PHE A N 1
ATOM 707 C CA . PHE A 1 92 ? -6.054 -0.985 17.993 1.00 96.88 92 PHE A CA 1
ATOM 708 C C . PHE A 1 92 ? -7.370 -0.586 18.683 1.00 96.88 92 PHE A C 1
ATOM 710 O O . PHE A 1 92 ? -8.357 -0.224 18.027 1.00 96.88 92 PHE A O 1
ATOM 717 N N . LYS A 1 93 ? -7.452 -0.700 20.015 1.00 95.75 93 LYS A N 1
ATOM 718 C CA . LYS A 1 93 ? -8.664 -0.345 20.760 1.00 95.75 93 LYS A CA 1
ATOM 719 C C . LYS A 1 93 ? -8.799 1.173 20.844 1.00 95.75 93 LYS A C 1
ATOM 721 O O . LYS A 1 93 ? -7.983 1.852 21.457 1.00 95.75 93 LYS A O 1
ATOM 726 N N . VAL A 1 94 ? -9.888 1.686 20.279 1.00 95.38 94 VAL A N 1
ATOM 727 C CA . VAL A 1 94 ? -10.285 3.092 20.381 1.00 95.38 94 VAL A CA 1
ATOM 728 C C . VAL A 1 94 ? -11.164 3.244 21.617 1.00 95.38 94 VAL A C 1
ATOM 730 O O . VAL A 1 94 ? -12.331 2.859 21.591 1.00 95.38 94 VAL A O 1
ATOM 733 N N . LYS A 1 95 ? -10.599 3.740 22.718 1.00 94.12 95 LYS A N 1
ATOM 734 C CA . LYS A 1 95 ? -11.346 3.970 23.963 1.00 94.12 95 LYS A CA 1
ATOM 735 C C . LYS A 1 95 ? -12.189 5.235 23.858 1.00 94.12 95 LYS A C 1
ATOM 737 O O . LYS A 1 95 ? -11.760 6.199 23.235 1.00 94.12 95 LYS A O 1
ATOM 742 N N . THR A 1 96 ? -13.335 5.231 24.527 1.00 94.12 96 THR A N 1
ATOM 743 C CA . THR A 1 96 ? -14.207 6.400 24.664 1.00 94.12 96 THR A CA 1
ATOM 744 C C . THR A 1 96 ? -14.670 6.542 26.113 1.00 94.12 96 THR A C 1
ATOM 746 O O . THR A 1 96 ? -14.736 5.555 26.846 1.00 94.12 96 THR A O 1
ATOM 749 N N . GLU A 1 97 ? -14.987 7.766 26.533 1.00 91.81 97 GLU A N 1
ATOM 750 C CA . GLU A 1 97 ? -15.624 8.038 27.831 1.00 91.81 97 GLU A CA 1
ATOM 751 C C . GLU A 1 97 ? -17.158 7.944 27.761 1.00 91.81 97 GLU A C 1
ATOM 753 O O . GLU A 1 97 ? -17.837 8.062 28.779 1.00 91.81 97 GLU A O 1
ATOM 758 N N . LYS A 1 98 ? -17.721 7.755 26.562 1.00 87.94 98 LYS A N 1
ATOM 759 C CA . LYS A 1 98 ? -19.167 7.675 26.339 1.00 87.94 98 LYS A CA 1
ATOM 760 C C . LYS A 1 98 ? -19.699 6.281 26.686 1.00 87.94 98 LYS A C 1
ATOM 762 O O . LYS A 1 98 ? -19.078 5.270 26.378 1.00 87.94 98 LYS A O 1
ATOM 767 N N . ASP A 1 99 ? -20.896 6.240 27.273 1.00 81.19 99 ASP A N 1
ATOM 768 C CA . ASP A 1 99 ? -21.548 4.991 27.705 1.00 81.19 99 ASP A CA 1
ATOM 769 C C . ASP A 1 99 ? -22.437 4.337 26.622 1.00 81.19 99 ASP A C 1
ATOM 771 O O . ASP A 1 99 ? -22.882 3.202 26.787 1.00 81.19 99 ASP A O 1
ATOM 775 N N . ASN A 1 100 ? -22.723 5.046 25.524 1.00 82.12 100 ASN A N 1
ATOM 776 C CA . ASN A 1 100 ? -23.628 4.629 24.440 1.00 82.12 100 ASN A CA 1
ATOM 777 C C . ASN A 1 100 ? -22.944 4.765 23.070 1.00 82.12 100 ASN A C 1
ATOM 779 O O . ASN A 1 100 ? -21.772 5.116 23.000 1.00 82.12 100 ASN A O 1
ATOM 783 N N . GLU A 1 101 ? -23.672 4.528 21.974 1.00 83.81 101 GLU A N 1
ATOM 784 C CA . GLU A 1 101 ? -23.134 4.699 20.619 1.00 83.81 101 GLU A CA 1
ATOM 785 C C . GLU A 1 101 ? -22.461 6.067 20.413 1.00 83.81 101 GLU A C 1
ATOM 787 O O . GLU A 1 101 ? -22.950 7.108 20.868 1.00 83.81 101 GLU A O 1
ATOM 792 N N . VAL A 1 102 ? -21.339 6.057 19.690 1.00 92.75 102 VAL A N 1
ATOM 793 C CA . VAL A 1 102 ? -20.482 7.234 19.519 1.00 92.75 102 VAL A CA 1
ATOM 794 C C . VAL A 1 102 ? -20.508 7.713 18.080 1.00 92.75 102 VAL A C 1
ATOM 796 O O . VAL A 1 102 ? -20.371 6.931 17.138 1.00 92.75 102 VAL A O 1
ATOM 799 N N . LYS A 1 103 ? -20.664 9.029 17.922 1.00 95.25 103 LYS A N 1
ATOM 800 C CA . LYS A 1 103 ? -20.504 9.730 16.652 1.00 95.25 103 LYS A CA 1
ATOM 801 C C . LYS A 1 103 ? -19.021 9.877 16.328 1.00 95.25 103 LYS A C 1
ATOM 803 O O . LYS A 1 103 ? -18.281 10.519 17.075 1.00 95.25 103 LYS A O 1
ATOM 808 N N . VAL A 1 104 ? -18.600 9.299 15.208 1.00 97.12 104 VAL A N 1
ATOM 809 C CA . VAL A 1 104 ? -17.212 9.339 14.735 1.00 97.12 104 VAL A CA 1
ATOM 810 C C . VAL A 1 104 ? -17.116 9.832 13.300 1.00 97.12 104 VAL A C 1
ATOM 812 O O . VAL A 1 104 ? -18.017 9.602 12.486 1.00 97.12 104 VAL A O 1
ATOM 815 N N . LYS A 1 105 ? -16.006 10.502 12.991 1.00 97.94 105 LYS A N 1
ATOM 816 C CA . LYS A 1 105 ? -15.609 10.805 11.616 1.00 97.94 105 LYS A CA 1
ATOM 817 C C . LYS A 1 105 ? -15.053 9.539 10.970 1.00 97.94 105 LYS A C 1
ATOM 819 O O . LYS A 1 105 ? -14.289 8.803 11.593 1.00 97.94 105 LYS A O 1
ATOM 824 N N . VAL A 1 106 ? -15.428 9.300 9.722 1.00 97.81 106 VAL A N 1
ATOM 825 C CA . VAL A 1 106 ? -15.071 8.101 8.962 1.00 97.81 106 VAL A CA 1
ATOM 826 C C . VAL A 1 106 ? -14.498 8.522 7.617 1.00 97.81 106 VAL A C 1
ATOM 828 O O . VAL A 1 106 ? -15.014 9.429 6.963 1.00 97.81 106 VAL A O 1
ATOM 831 N N . ILE A 1 107 ? -13.417 7.871 7.197 1.00 98.31 107 ILE A N 1
ATOM 832 C CA . ILE A 1 107 ? -12.871 8.050 5.850 1.00 98.31 107 ILE A CA 1
ATOM 833 C C . ILE A 1 107 ? -13.798 7.321 4.873 1.00 98.31 107 ILE A C 1
ATOM 835 O O . ILE A 1 107 ? -13.908 6.102 4.940 1.00 98.31 107 ILE A O 1
ATOM 839 N N . GLY A 1 108 ? -14.463 8.041 3.970 1.00 97.75 108 GLY A N 1
ATOM 840 C CA . GLY A 1 108 ? -15.313 7.447 2.935 1.00 97.75 108 GLY A CA 1
ATOM 841 C C . GLY A 1 108 ? -14.526 7.145 1.660 1.00 97.75 108 GLY A C 1
ATOM 842 O O . GLY A 1 108 ? -14.033 8.069 1.003 1.00 97.75 108 GLY A O 1
ATOM 843 N N . VAL A 1 109 ? -14.406 5.865 1.298 1.00 96.94 109 VAL A N 1
ATOM 844 C CA . VAL A 1 109 ? -13.752 5.423 0.056 1.00 96.94 109 VAL A CA 1
ATOM 845 C C . VAL A 1 109 ? -14.670 5.649 -1.146 1.00 96.94 109 VAL A C 1
ATOM 847 O O . VAL A 1 109 ? -15.835 5.259 -1.141 1.00 96.94 109 VAL A O 1
ATOM 850 N N . ILE A 1 110 ? -14.120 6.212 -2.225 1.00 94.62 110 ILE A N 1
ATOM 851 C CA . ILE A 1 110 ? -14.765 6.247 -3.542 1.00 94.62 110 ILE A CA 1
ATOM 852 C C . ILE A 1 110 ? -13.999 5.298 -4.469 1.00 94.62 110 ILE A C 1
ATOM 854 O O . ILE A 1 110 ? -12.839 5.542 -4.808 1.00 94.62 110 ILE A O 1
ATOM 858 N N . GLU A 1 111 ? -14.619 4.182 -4.864 1.00 91.94 111 GLU A N 1
ATOM 859 C CA . GLU A 1 111 ? -13.930 3.176 -5.676 1.00 91.94 111 GLU A CA 1
ATOM 860 C C . GLU A 1 111 ? -13.444 3.763 -7.012 1.00 91.94 111 GLU A C 1
ATOM 862 O O . GLU A 1 111 ? -14.215 4.295 -7.809 1.00 91.94 111 GLU A O 1
ATOM 867 N N . GLY A 1 112 ? -12.146 3.606 -7.283 1.00 89.44 112 GLY A N 1
ATOM 868 C CA . GLY A 1 112 ? -11.521 4.064 -8.523 1.00 89.44 112 GLY A CA 1
ATOM 869 C C . GLY A 1 112 ? -11.019 5.507 -8.488 1.00 89.44 112 GLY A C 1
ATOM 870 O O . GLY A 1 112 ? -10.405 5.935 -9.467 1.00 89.44 112 GLY A O 1
ATOM 871 N N . GLU A 1 113 ? -11.206 6.217 -7.374 1.00 91.44 113 GLU A N 1
ATOM 872 C CA . GLU A 1 113 ? -10.735 7.587 -7.178 1.00 91.44 113 GLU A CA 1
ATOM 873 C C . GLU A 1 113 ? -9.666 7.681 -6.079 1.00 91.44 113 GLU A C 1
ATOM 875 O O . GLU A 1 113 ? -9.502 6.788 -5.250 1.00 91.44 113 GLU A O 1
ATOM 880 N N . LEU A 1 114 ? -8.888 8.769 -6.112 1.00 88.88 114 LEU A N 1
ATOM 881 C CA . LEU A 1 114 ? -7.855 9.065 -5.108 1.00 88.88 114 LEU A CA 1
ATOM 882 C C . LEU A 1 114 ? -8.391 9.931 -3.958 1.00 88.88 114 LEU A C 1
ATOM 884 O O . LEU A 1 114 ? -7.835 9.928 -2.853 1.00 88.88 114 LEU A O 1
ATOM 888 N N . ILE A 1 115 ? -9.448 10.694 -4.245 1.00 92.06 115 ILE A N 1
ATOM 889 C CA . ILE A 1 115 ? -10.131 11.537 -3.270 1.00 92.06 115 ILE A CA 1
ATOM 890 C C . ILE A 1 115 ? -10.977 10.682 -2.325 1.00 92.06 115 ILE A C 1
ATOM 892 O O . ILE A 1 115 ? -11.418 9.585 -2.673 1.00 92.06 115 ILE A O 1
ATOM 896 N N . THR A 1 116 ? -11.172 11.183 -1.113 1.00 93.62 116 THR A N 1
ATOM 897 C CA . THR A 1 116 ? -12.039 10.587 -0.090 1.00 93.62 116 THR A CA 1
ATOM 898 C C . THR A 1 116 ? -13.153 11.544 0.279 1.00 93.62 116 THR A C 1
ATOM 900 O O . THR A 1 116 ? -13.033 12.751 0.078 1.00 93.62 116 THR A O 1
ATOM 903 N N . LYS A 1 117 ? -14.216 11.008 0.877 1.00 94.81 117 LYS A N 1
ATOM 904 C CA . LYS A 1 117 ? -15.227 11.811 1.564 1.00 94.81 117 LYS A CA 1
ATOM 905 C C . LYS A 1 117 ? -14.930 11.874 3.053 1.00 94.81 117 LYS A C 1
ATOM 907 O O . LYS A 1 117 ? -14.485 10.890 3.647 1.00 94.81 117 LYS A O 1
ATOM 912 N N . LYS A 1 118 ? -15.241 13.013 3.662 1.00 95.25 118 LYS A N 1
ATOM 913 C CA . LYS A 1 118 ? -15.375 13.132 5.111 1.00 95.25 118 LYS A CA 1
ATOM 914 C C . LYS A 1 118 ? -16.781 12.682 5.504 1.00 95.25 118 LYS A C 1
ATOM 916 O O . LYS A 1 118 ? -17.749 13.420 5.337 1.00 95.25 118 LYS A O 1
ATOM 921 N N . GLU A 1 119 ? -16.899 11.450 5.985 1.00 96.44 119 GLU A N 1
ATOM 922 C CA . GLU A 1 119 ? -18.174 10.862 6.396 1.00 96.44 119 GLU A CA 1
ATOM 923 C C . GLU A 1 119 ? -18.313 10.826 7.916 1.00 96.44 119 GLU A C 1
ATOM 925 O O . GLU A 1 119 ? -17.367 11.066 8.667 1.00 96.44 119 GLU A O 1
ATOM 930 N N . ASN A 1 120 ? -19.526 10.531 8.367 1.00 96.38 120 ASN A N 1
ATOM 931 C CA . ASN A 1 120 ? -19.904 10.483 9.767 1.00 96.38 120 ASN A CA 1
ATOM 932 C C . ASN A 1 120 ? -20.700 9.205 10.021 1.00 96.38 120 ASN A C 1
ATOM 934 O O . ASN A 1 120 ? -21.621 8.896 9.265 1.00 96.38 120 ASN A O 1
ATOM 938 N N . ALA A 1 121 ? -20.392 8.500 11.106 1.00 96.62 121 ALA A N 1
ATOM 939 C CA . ALA A 1 121 ? -21.117 7.301 11.505 1.00 96.62 121 ALA A CA 1
ATOM 940 C C . ALA A 1 121 ? -21.400 7.282 13.006 1.00 96.62 121 ALA A C 1
ATOM 942 O O . ALA A 1 121 ? -20.714 7.928 13.796 1.00 96.62 121 ALA A O 1
ATOM 943 N N . VAL A 1 122 ? -22.419 6.510 13.377 1.00 96.25 122 VAL A N 1
ATOM 944 C CA . VAL A 1 122 ? -22.712 6.128 14.758 1.00 96.25 122 VAL A CA 1
ATOM 945 C C . VAL A 1 122 ? -22.303 4.667 14.907 1.00 96.25 122 VAL A C 1
ATOM 947 O O . VAL A 1 122 ? -22.857 3.803 14.213 1.00 96.25 122 VAL A O 1
ATOM 950 N N . LEU A 1 123 ? -21.292 4.422 15.743 1.00 96.06 123 LEU A N 1
ATOM 951 C CA . LEU A 1 123 ? -20.671 3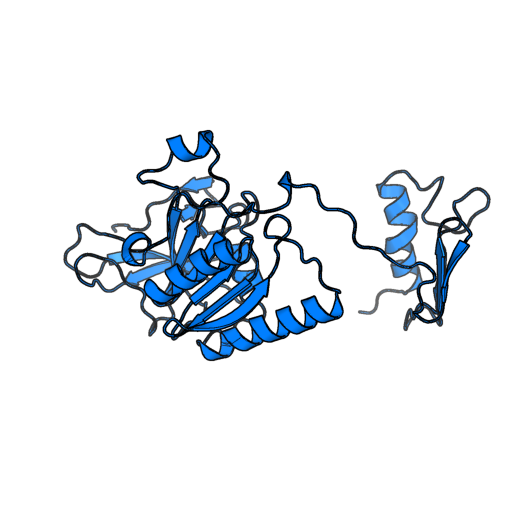.109 15.909 1.00 96.06 123 LEU A CA 1
ATOM 952 C C . LEU A 1 123 ? -20.977 2.486 17.276 1.00 96.06 123 LEU A C 1
ATOM 954 O O . LEU A 1 123 ? -21.100 3.212 18.272 1.00 96.06 123 LEU A O 1
ATOM 958 N N . PRO A 1 124 ? -21.083 1.145 17.327 1.00 93.88 124 PRO A N 1
ATOM 959 C CA . PRO A 1 124 ? -21.345 0.424 18.559 1.00 93.88 124 PRO A CA 1
ATOM 960 C C . PRO A 1 124 ? -20.141 0.466 19.502 1.00 93.88 124 PRO A C 1
ATOM 962 O O . PRO A 1 124 ? -18.987 0.611 19.083 1.00 93.88 124 PRO A O 1
ATOM 965 N N . LEU A 1 125 ? -20.434 0.272 20.787 1.00 94.00 125 LEU A N 1
ATOM 966 C CA . LEU A 1 125 ? -19.432 0.098 21.828 1.00 94.00 125 LEU A CA 1
ATOM 967 C C . LEU A 1 125 ? -19.397 -1.340 22.323 1.00 94.00 125 LEU A C 1
ATOM 969 O O . LEU A 1 125 ? -20.434 -1.955 22.569 1.00 94.00 125 LEU A O 1
ATOM 973 N N . GLU A 1 126 ? -18.191 -1.832 22.574 1.00 91.19 126 GLU A N 1
ATOM 974 C CA . GLU A 1 126 ? -17.967 -3.079 23.290 1.00 91.19 126 GLU A CA 1
ATOM 975 C C . GLU A 1 126 ? -16.892 -2.859 24.357 1.00 91.19 126 GLU A C 1
ATOM 977 O O . GLU A 1 126 ? -15.772 -2.445 24.055 1.00 91.19 126 GLU A O 1
ATOM 982 N N . ASN A 1 127 ? -17.232 -3.113 25.625 1.00 90.12 127 ASN A N 1
ATOM 983 C CA . ASN A 1 127 ? -16.319 -2.955 26.766 1.00 90.12 127 ASN A CA 1
ATOM 984 C C . ASN A 1 127 ? -15.613 -1.576 26.811 1.00 90.12 127 ASN A C 1
ATOM 986 O O . ASN A 1 127 ? -14.414 -1.495 27.083 1.00 90.12 127 ASN A O 1
ATOM 990 N N . GLY A 1 128 ? -16.345 -0.493 26.515 1.00 92.06 128 GLY A N 1
ATOM 991 C CA . GLY A 1 128 ? -15.823 0.884 26.525 1.00 92.06 128 GLY A CA 1
ATOM 992 C C . GLY A 1 128 ? -14.925 1.245 25.333 1.00 92.06 128 GLY A C 1
ATOM 993 O O . GLY A 1 128 ? -14.210 2.246 25.380 1.00 92.06 128 GLY A O 1
ATOM 994 N N . CYS A 1 129 ? -14.923 0.427 24.278 1.00 95.44 129 CYS A N 1
ATOM 995 C CA . CYS A 1 129 ? -14.182 0.685 23.046 1.00 95.44 129 CYS A CA 1
ATOM 996 C C . CYS A 1 129 ? -15.130 0.801 21.851 1.00 95.44 129 CYS A C 1
ATOM 998 O O . CYS A 1 129 ? -16.074 0.021 21.734 1.00 95.44 129 CYS A O 1
ATOM 1000 N N . ILE A 1 130 ? -14.843 1.738 20.948 1.00 96.31 130 ILE A N 1
ATOM 1001 C CA . ILE A 1 130 ? -15.550 1.887 19.675 1.00 96.31 130 ILE A CA 1
ATOM 1002 C C . ILE A 1 130 ? -15.131 0.746 18.742 1.00 96.31 130 ILE A C 1
ATOM 1004 O O . ILE A 1 130 ? -13.934 0.486 18.549 1.00 96.31 130 ILE A O 1
ATOM 1008 N N . CYS A 1 131 ? -16.115 0.060 18.164 1.00 94.38 131 CYS A N 1
ATOM 1009 C CA . CYS A 1 131 ? -15.904 -1.106 17.312 1.00 94.38 131 CYS A CA 1
ATOM 1010 C C . CYS A 1 131 ? -16.219 -0.819 15.841 1.00 94.38 131 CYS A C 1
ATOM 1012 O O . CYS A 1 131 ? -16.993 0.078 15.512 1.00 94.38 131 CYS A O 1
ATOM 1014 N N . ALA A 1 132 ? -15.601 -1.608 14.959 1.00 95.25 132 ALA A N 1
ATOM 1015 C CA . ALA A 1 132 ? -15.995 -1.682 13.559 1.00 95.25 132 ALA A CA 1
ATOM 1016 C C . ALA A 1 132 ? -17.456 -2.162 13.444 1.00 95.25 132 ALA A C 1
ATOM 1018 O O . ALA A 1 132 ? -17.942 -2.896 14.306 1.00 95.25 132 ALA A O 1
ATOM 1019 N N . ASP A 1 133 ? -18.137 -1.763 12.374 1.00 96.06 133 ASP A N 1
ATOM 1020 C CA . ASP A 1 133 ? -19.520 -2.143 12.078 1.00 96.06 133 ASP A CA 1
ATOM 1021 C C . ASP A 1 133 ? -19.569 -2.689 10.649 1.00 96.06 133 ASP A C 1
ATOM 1023 O O . ASP A 1 133 ? -19.754 -1.958 9.673 1.00 96.06 133 ASP A O 1
ATOM 1027 N N . VAL A 1 134 ? -19.317 -3.993 10.538 1.00 94.56 134 VAL A N 1
ATOM 1028 C CA . VAL A 1 134 ? -19.219 -4.716 9.264 1.00 94.56 134 VAL A CA 1
ATOM 1029 C C . VAL A 1 134 ? -20.530 -4.660 8.479 1.00 94.56 134 VAL A C 1
ATOM 1031 O O . VAL A 1 134 ? -20.500 -4.540 7.256 1.00 94.56 134 VAL A O 1
ATOM 1034 N N . ASP A 1 135 ? -21.678 -4.664 9.163 1.00 94.69 135 ASP A N 1
ATOM 1035 C CA . ASP A 1 135 ? -22.993 -4.581 8.516 1.00 94.69 135 ASP A CA 1
ATOM 1036 C C . ASP A 1 135 ? -23.200 -3.228 7.811 1.00 94.69 135 ASP A C 1
ATOM 1038 O O . ASP A 1 135 ? -23.956 -3.136 6.840 1.00 94.69 135 ASP A O 1
ATOM 1042 N N . LYS A 1 136 ? -22.500 -2.179 8.267 1.00 96.19 136 LYS A N 1
ATOM 1043 C CA . LYS A 1 136 ? -22.456 -0.851 7.634 1.00 96.19 136 LYS A CA 1
ATOM 1044 C C . LYS A 1 136 ? -21.232 -0.636 6.736 1.00 96.19 136 LYS A C 1
ATOM 1046 O O . LYS A 1 136 ? -21.015 0.491 6.292 1.00 96.19 136 LYS A O 1
ATOM 1051 N N . ASP A 1 137 ? -20.443 -1.679 6.476 1.00 97.19 137 ASP A N 1
ATOM 1052 C CA . ASP A 1 137 ? -19.163 -1.608 5.760 1.00 97.19 137 ASP A CA 1
ATOM 1053 C C . ASP A 1 137 ? -18.181 -0.600 6.384 1.00 97.19 137 ASP A C 1
ATOM 1055 O O . ASP A 1 137 ? -17.552 0.204 5.696 1.00 97.19 137 ASP A O 1
ATOM 1059 N N . ILE A 1 138 ? -18.076 -0.602 7.717 1.00 98.06 138 ILE A N 1
ATOM 1060 C CA . ILE A 1 138 ? -17.125 0.237 8.449 1.00 98.06 138 ILE A CA 1
ATOM 1061 C C . ILE A 1 138 ? -16.081 -0.647 9.119 1.00 98.06 138 ILE A C 1
ATOM 1063 O O . ILE A 1 138 ? -16.383 -1.404 10.037 1.00 98.06 138 ILE A O 1
ATOM 1067 N N . SER A 1 139 ? -14.832 -0.504 8.681 1.00 98.25 139 SER A N 1
ATOM 1068 C CA . SER A 1 139 ? -13.656 -1.187 9.230 1.00 98.25 139 SER A CA 1
ATOM 1069 C C . SER A 1 139 ? -12.782 -0.229 10.035 1.00 98.25 139 SER A C 1
ATOM 1071 O O . SER A 1 139 ? -12.876 0.992 9.885 1.00 98.25 139 SER A O 1
ATOM 1073 N N . LYS A 1 140 ? -11.886 -0.772 10.863 1.00 98.31 140 LYS A N 1
ATOM 1074 C CA . LYS A 1 140 ? -10.800 0.020 11.450 1.00 98.31 140 LYS A CA 1
ATOM 1075 C C . LYS A 1 140 ? -9.676 0.183 10.442 1.00 98.31 140 LYS A C 1
ATOM 1077 O O . LYS A 1 140 ? -9.372 -0.747 9.699 1.00 98.31 140 LYS A O 1
ATOM 1082 N N . ILE A 1 141 ? -9.033 1.342 10.461 1.00 98.69 141 ILE A N 1
ATOM 1083 C CA . ILE A 1 141 ? -7.806 1.630 9.719 1.00 98.69 141 ILE A CA 1
ATOM 1084 C C . ILE A 1 141 ? -6.770 2.201 10.680 1.00 98.69 141 ILE A C 1
ATOM 1086 O O . ILE A 1 141 ? -7.103 3.042 11.516 1.00 98.69 141 ILE A O 1
ATOM 1090 N N . SER A 1 142 ? -5.521 1.769 10.541 1.00 98.38 142 SER A N 1
ATOM 1091 C CA . SER A 1 142 ? -4.417 2.277 11.347 1.00 98.38 142 SER A CA 1
ATOM 1092 C C . SER A 1 142 ? -3.155 2.485 10.526 1.00 98.38 142 SER A C 1
ATOM 1094 O O . SER A 1 142 ? -2.865 1.722 9.600 1.00 98.38 142 SER A O 1
ATOM 1096 N N . VAL A 1 143 ? -2.383 3.498 10.915 1.00 97.81 143 VAL A N 1
ATOM 1097 C CA . VAL A 1 143 ? -1.033 3.764 10.408 1.00 97.81 143 VAL A CA 1
ATOM 1098 C C . VAL A 1 143 ? -0.061 3.673 11.575 1.00 97.81 143 VAL A C 1
ATOM 1100 O O . VAL A 1 143 ? -0.275 4.308 12.605 1.00 97.81 143 VAL A O 1
ATOM 1103 N N . ILE A 1 144 ? 0.979 2.858 11.420 1.00 96.50 144 ILE A N 1
ATOM 1104 C CA . ILE A 1 144 ? 1.951 2.527 12.463 1.00 96.50 144 ILE A CA 1
ATOM 1105 C C . ILE A 1 144 ? 3.336 2.985 12.017 1.00 96.50 144 ILE A C 1
ATOM 1107 O O . ILE A 1 144 ? 3.825 2.560 10.962 1.00 96.50 144 ILE A O 1
ATOM 1111 N N . GLU A 1 145 ? 3.968 3.823 12.836 1.00 95.12 145 GLU A N 1
ATOM 1112 C CA . GLU A 1 145 ? 5.353 4.250 12.647 1.00 95.12 145 GLU A CA 1
ATOM 1113 C C . GLU A 1 145 ? 6.301 3.046 12.729 1.00 95.12 145 GLU A C 1
ATOM 1115 O O . GLU A 1 145 ? 6.180 2.203 13.621 1.00 95.12 145 GLU A O 1
ATOM 1120 N N . ARG A 1 146 ? 7.205 2.920 11.750 1.00 94.44 146 ARG A N 1
ATOM 1121 C CA . ARG A 1 146 ? 8.033 1.710 11.571 1.00 94.44 146 ARG A CA 1
ATOM 1122 C C . ARG A 1 146 ? 9.532 1.959 11.448 1.00 94.44 146 ARG A C 1
ATOM 1124 O O . ARG A 1 146 ? 10.275 1.015 11.169 1.00 94.44 146 ARG A O 1
ATOM 1131 N N . HIS A 1 147 ? 9.984 3.198 11.600 1.00 92.00 147 HIS A N 1
ATOM 1132 C CA . HIS A 1 147 ? 11.391 3.587 11.485 1.00 92.00 147 HIS A CA 1
ATOM 1133 C C . HIS A 1 147 ? 12.052 3.782 12.845 1.00 92.00 147 HIS A C 1
ATOM 1135 O O . HIS A 1 147 ? 13.275 3.647 12.930 1.00 92.00 147 HIS A O 1
ATOM 1141 N N . GLN A 1 148 ? 11.266 4.040 13.897 1.00 86.56 148 GLN A N 1
ATOM 1142 C CA . GLN A 1 148 ? 11.730 4.337 15.251 1.00 86.56 148 GLN A CA 1
ATOM 1143 C C . GLN A 1 148 ? 12.699 5.520 15.296 1.00 86.56 148 GLN A C 1
ATOM 1145 O O . GLN A 1 148 ? 13.687 5.486 16.038 1.00 86.56 148 GLN A O 1
ATOM 1150 N N . SER A 1 149 ? 12.457 6.557 14.486 1.00 81.69 149 SER A N 1
ATOM 1151 C CA . SER A 1 149 ? 13.277 7.766 14.586 1.00 81.69 149 SER A CA 1
ATOM 1152 C C . SER A 1 149 ? 13.130 8.364 15.996 1.00 81.69 149 SER A C 1
ATOM 1154 O O . SER A 1 149 ? 12.001 8.472 16.484 1.00 81.69 149 SER A O 1
ATOM 1156 N N . PRO A 1 150 ? 14.231 8.780 16.655 1.00 80.62 150 PRO A N 1
ATOM 1157 C CA . PRO A 1 150 ? 14.173 9.436 17.959 1.00 80.62 150 PRO A CA 1
ATOM 1158 C C . PRO A 1 150 ? 13.216 10.632 17.994 1.00 80.62 150 PRO A C 1
ATOM 1160 O O . PRO A 1 150 ? 12.539 10.831 18.994 1.00 80.62 150 PRO A O 1
ATOM 1163 N N . GLU A 1 151 ? 13.113 11.383 16.892 1.00 78.50 151 GLU A N 1
ATOM 1164 C CA . GLU A 1 151 ? 12.217 12.543 16.787 1.00 78.50 151 GLU A CA 1
ATOM 1165 C C . GLU A 1 151 ? 10.739 12.139 16.884 1.00 78.50 151 GLU A C 1
ATOM 1167 O O . GLU A 1 151 ? 9.936 12.855 17.468 1.00 78.50 151 GLU A O 1
ATOM 1172 N N . TYR A 1 152 ? 10.374 10.975 16.340 1.00 75.12 152 TYR A N 1
ATOM 1173 C CA . TYR A 1 152 ? 8.995 10.480 16.363 1.00 75.12 152 TYR A CA 1
ATOM 1174 C C . TYR A 1 152 ? 8.610 9.903 17.727 1.00 75.12 152 TYR A C 1
ATOM 1176 O O . TYR A 1 152 ? 7.434 9.917 18.088 1.00 75.12 152 TYR A O 1
ATOM 1184 N N . GLN A 1 153 ? 9.589 9.441 18.513 1.00 73.44 153 GLN A N 1
ATOM 1185 C CA . GLN A 1 153 ? 9.337 8.951 19.870 1.00 73.44 153 GLN A CA 1
ATOM 1186 C C . GLN A 1 153 ? 8.888 10.062 20.825 1.00 73.44 153 GLN A C 1
ATOM 1188 O O . GLN A 1 153 ? 8.196 9.768 21.793 1.00 73.44 153 GLN A O 1
ATOM 1193 N N . GLU A 1 154 ? 9.218 11.329 20.549 1.00 80.31 154 GLU A N 1
ATOM 1194 C CA . GLU A 1 154 ? 8.739 12.463 21.354 1.00 80.31 154 GLU A CA 1
ATOM 1195 C C . GLU A 1 154 ? 7.221 12.675 21.243 1.00 80.31 154 GLU A C 1
ATOM 1197 O O . GLU A 1 154 ? 6.613 13.232 22.155 1.00 80.31 154 GLU A O 1
ATOM 1202 N N . PHE A 1 155 ? 6.607 12.215 20.149 1.00 80.00 155 PHE A N 1
ATOM 1203 C CA . PHE A 1 155 ? 5.169 12.340 19.896 1.00 80.00 155 PHE A CA 1
ATOM 1204 C C . PHE A 1 155 ? 4.374 11.086 20.267 1.00 80.00 155 PHE A C 1
ATOM 1206 O O . PHE A 1 155 ? 3.155 11.062 20.107 1.00 80.00 155 PHE A O 1
ATOM 1213 N N . ALA A 1 156 ? 5.043 10.023 20.709 1.00 77.50 156 ALA A N 1
ATOM 1214 C CA . ALA A 1 156 ? 4.381 8.776 21.036 1.00 77.50 156 ALA A CA 1
ATOM 1215 C C . ALA A 1 156 ? 3.784 8.843 22.451 1.00 77.50 156 ALA A C 1
ATOM 1217 O O . ALA A 1 156 ? 4.505 8.943 23.441 1.00 77.50 156 ALA A O 1
ATOM 1218 N N . ASP A 1 157 ? 2.460 8.710 22.556 1.00 67.06 157 ASP A N 1
ATOM 1219 C CA . ASP A 1 157 ? 1.776 8.554 23.851 1.00 67.06 157 ASP A CA 1
ATOM 1220 C C . ASP A 1 157 ? 2.044 7.175 24.500 1.00 67.06 157 ASP A C 1
ATOM 1222 O O . ASP A 1 157 ? 1.749 6.954 25.675 1.00 67.06 157 ASP A O 1
ATOM 1226 N N . ASN A 1 158 ? 2.601 6.232 23.730 1.00 64.81 158 ASN A N 1
ATOM 1227 C CA . ASN A 1 158 ? 2.938 4.857 24.112 1.00 64.81 158 ASN A CA 1
ATOM 1228 C C . ASN A 1 158 ? 4.363 4.496 23.638 1.00 64.81 158 ASN A C 1
ATOM 1230 O O . ASN A 1 158 ? 5.105 5.348 23.165 1.00 64.81 158 ASN A O 1
ATOM 1234 N N . ASP A 1 159 ? 4.741 3.212 23.696 1.00 76.69 159 ASP A N 1
ATOM 1235 C CA . ASP A 1 159 ? 6.037 2.713 23.195 1.00 76.69 159 ASP A CA 1
ATOM 1236 C C . ASP A 1 159 ? 6.311 3.034 21.702 1.00 76.69 159 ASP A C 1
ATOM 1238 O O . ASP A 1 159 ? 7.447 2.894 21.252 1.00 76.69 159 ASP A O 1
ATOM 1242 N N . PHE A 1 160 ? 5.287 3.396 20.915 1.00 84.38 160 PHE A N 1
ATOM 1243 C CA . PHE A 1 160 ? 5.370 3.754 19.492 1.00 84.38 160 PHE A CA 1
ATOM 1244 C C . PHE A 1 160 ? 4.223 4.679 19.069 1.00 84.38 160 PHE A C 1
ATOM 1246 O O . PHE A 1 160 ? 3.210 4.791 19.761 1.00 84.38 160 PHE A O 1
ATOM 1253 N N . LEU A 1 161 ? 4.380 5.302 17.899 1.00 91.94 161 LEU A N 1
ATOM 1254 C CA . LEU A 1 161 ? 3.396 6.199 17.303 1.00 91.94 161 LEU A CA 1
ATOM 1255 C C . LEU A 1 161 ? 2.452 5.437 16.357 1.00 91.94 161 LEU A C 1
ATOM 1257 O O . LEU A 1 161 ? 2.890 4.719 15.453 1.00 91.94 161 LEU A O 1
ATOM 1261 N N . MET A 1 162 ? 1.148 5.582 16.585 1.00 93.94 162 MET A N 1
ATOM 1262 C CA . MET A 1 162 ? 0.096 4.947 15.795 1.00 93.94 162 MET A CA 1
ATOM 1263 C C . MET A 1 162 ? -1.166 5.801 15.805 1.00 93.94 162 MET A C 1
ATOM 1265 O O . MET A 1 162 ? -1.677 6.159 16.864 1.00 93.94 162 MET A O 1
ATOM 1269 N N . GLY A 1 163 ? -1.721 6.019 14.616 1.00 95.56 163 GLY A N 1
ATOM 1270 C CA . GLY A 1 163 ? -3.041 6.603 14.439 1.00 95.56 163 GLY A CA 1
ATOM 1271 C C . GLY A 1 163 ? -4.035 5.507 14.100 1.00 95.56 163 GLY A C 1
ATOM 1272 O O . GLY A 1 163 ? -3.752 4.672 13.242 1.00 95.56 163 GLY A O 1
ATOM 1273 N N . THR A 1 164 ? -5.194 5.510 14.757 1.00 97.56 164 THR A N 1
ATOM 1274 C CA . THR A 1 164 ? -6.300 4.583 14.476 1.00 97.56 164 THR A CA 1
ATOM 1275 C C . THR A 1 164 ? -7.586 5.367 14.245 1.00 97.56 164 THR A C 1
ATOM 1277 O O . THR A 1 164 ? -7.897 6.301 14.982 1.00 97.56 164 THR A O 1
ATOM 1280 N N . GLY A 1 165 ? -8.338 4.978 13.221 1.00 98.06 165 GLY A N 1
ATOM 1281 C CA . GLY A 1 165 ? -9.630 5.553 12.870 1.00 98.06 165 GLY A CA 1
ATOM 1282 C C . GLY A 1 165 ? -10.530 4.527 12.191 1.00 98.06 165 GLY A C 1
ATOM 1283 O O . GLY A 1 165 ? -10.278 3.322 12.242 1.00 98.06 165 GLY A O 1
ATOM 1284 N N . PHE A 1 166 ? -11.578 5.017 11.534 1.00 98.50 166 PHE A N 1
ATOM 1285 C CA . PHE A 1 166 ? -12.553 4.184 10.835 1.00 98.50 166 PHE A CA 1
ATOM 1286 C C . PHE A 1 166 ? -12.640 4.556 9.357 1.00 98.50 166 PHE A C 1
ATOM 1288 O O . PHE A 1 166 ? -12.482 5.721 8.980 1.00 98.50 166 PHE A O 1
ATOM 1295 N N . ILE A 1 167 ? -12.911 3.556 8.525 1.00 98.44 167 ILE A N 1
ATOM 1296 C CA . ILE A 1 167 ? -13.017 3.683 7.073 1.00 98.44 167 ILE A CA 1
ATOM 1297 C C . ILE A 1 167 ? -14.269 2.968 6.566 1.00 98.44 167 ILE A C 1
ATOM 1299 O O . ILE A 1 167 ? -14.535 1.835 6.966 1.00 98.44 167 ILE A O 1
ATOM 1303 N N . ASN A 1 168 ? -15.025 3.638 5.695 1.00 98.19 168 ASN A N 1
ATOM 1304 C CA . ASN A 1 168 ? -16.199 3.106 5.013 1.00 98.19 168 ASN A CA 1
ATOM 1305 C C . ASN A 1 168 ? -15.868 2.765 3.555 1.00 98.19 168 ASN A C 1
ATOM 1307 O O . ASN A 1 168 ? -15.122 3.501 2.904 1.00 98.19 168 ASN A O 1
ATOM 1311 N N . GLY A 1 169 ? -16.439 1.678 3.037 1.00 96.62 169 GLY A N 1
ATOM 1312 C CA . GLY A 1 169 ? -16.383 1.352 1.610 1.00 96.62 169 GLY A CA 1
ATOM 1313 C C . GLY A 1 169 ? -15.289 0.354 1.235 1.00 96.62 169 GLY A C 1
ATOM 1314 O O . GLY A 1 169 ? -14.985 0.200 0.052 1.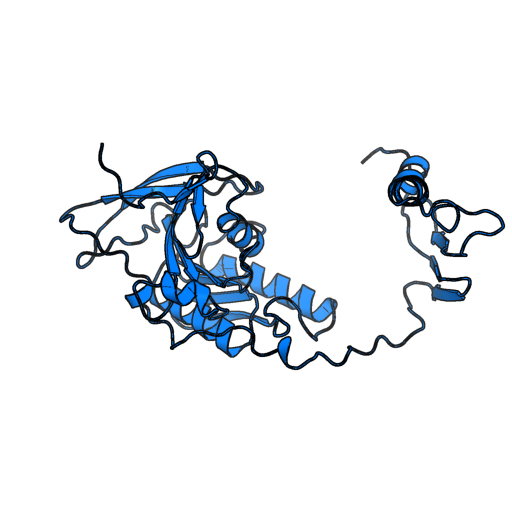00 96.62 169 GLY A O 1
ATOM 1315 N N . PHE A 1 170 ? -14.653 -0.295 2.219 1.00 95.94 170 PHE A N 1
ATOM 1316 C CA . PHE A 1 170 ? -13.587 -1.275 1.975 1.00 95.94 170 PHE A CA 1
ATOM 1317 C C . PHE A 1 170 ? -14.118 -2.692 1.696 1.00 95.94 170 PHE A C 1
ATOM 1319 O O . PHE A 1 170 ? -13.414 -3.519 1.107 1.00 95.94 170 PHE A O 1
ATOM 1326 N N . GLY A 1 171 ? -15.361 -2.970 2.088 1.00 96.19 171 GLY A N 1
ATOM 1327 C CA . GLY A 1 171 ? -16.085 -4.222 1.892 1.00 96.19 171 GLY A CA 1
ATOM 1328 C C . GLY A 1 171 ? -15.648 -5.368 2.804 1.00 96.19 171 GLY A C 1
ATOM 1329 O O . GLY A 1 171 ? -15.900 -6.525 2.478 1.00 96.19 171 GLY A O 1
ATOM 1330 N N . LEU A 1 172 ? -14.922 -5.113 3.897 1.00 96.19 172 LEU A N 1
ATOM 1331 C CA . LEU A 1 172 ? -14.380 -6.201 4.719 1.00 96.19 172 LEU A CA 1
ATOM 1332 C C . LEU A 1 172 ? -15.459 -6.824 5.605 1.00 96.19 172 LEU A C 1
ATOM 1334 O O . LEU A 1 172 ? -15.951 -6.193 6.534 1.00 96.19 172 LEU A O 1
ATOM 1338 N N . ASN A 1 173 ? -15.756 -8.100 5.356 1.00 93.25 173 ASN A N 1
ATOM 1339 C CA . ASN A 1 173 ? -16.680 -8.891 6.171 1.00 93.25 173 ASN A CA 1
ATOM 1340 C C . ASN A 1 173 ? -15.980 -9.627 7.323 1.00 93.25 173 ASN A C 1
ATOM 1342 O O . ASN A 1 173 ? -16.608 -10.026 8.297 1.00 93.25 173 ASN A O 1
ATOM 1346 N N . ASP A 1 174 ? -14.682 -9.876 7.176 1.00 94.75 174 ASP A N 1
ATOM 1347 C CA . ASP A 1 174 ? -13.830 -10.605 8.116 1.00 94.75 174 ASP A CA 1
ATOM 1348 C C . ASP A 1 174 ? -12.368 -10.209 7.832 1.00 94.75 174 ASP A C 1
ATOM 1350 O O . ASP A 1 174 ? -12.093 -9.606 6.798 1.00 94.75 174 ASP A O 1
ATOM 1354 N N . GLY A 1 175 ? -11.414 -10.578 8.680 1.00 98.12 175 GLY A N 1
ATOM 1355 C CA . GLY A 1 175 ? -9.996 -10.440 8.365 1.00 98.12 175 GLY A CA 1
ATOM 1356 C C . GLY A 1 175 ? -9.434 -9.018 8.327 1.00 98.12 175 GLY A C 1
ATOM 1357 O O . GLY A 1 175 ? -10.057 -8.028 8.714 1.00 98.12 175 GLY A O 1
ATOM 1358 N N . ALA A 1 176 ? -8.198 -8.939 7.838 1.00 98.81 176 ALA A N 1
ATOM 1359 C CA . ALA A 1 176 ? -7.462 -7.696 7.667 1.00 98.81 176 ALA A CA 1
ATOM 1360 C C . ALA A 1 176 ? -6.505 -7.771 6.473 1.00 98.81 176 ALA A C 1
ATOM 1362 O O . ALA A 1 176 ? -6.024 -8.844 6.088 1.00 98.81 176 ALA A O 1
ATOM 1363 N N . ILE A 1 177 ? -6.182 -6.609 5.912 1.00 98.75 177 ILE A N 1
ATOM 1364 C CA . ILE A 1 177 ? -5.082 -6.438 4.962 1.00 98.75 177 ILE A CA 1
ATOM 1365 C C . ILE A 1 177 ? -4.151 -5.336 5.437 1.00 98.75 177 ILE A C 1
ATOM 1367 O O . ILE A 1 177 ? -4.571 -4.414 6.131 1.00 98.75 177 ILE A O 1
ATOM 1371 N N . GLY A 1 178 ? -2.899 -5.381 5.003 1.00 98.62 178 GLY A N 1
ATOM 1372 C CA . GLY A 1 178 ? -1.988 -4.270 5.229 1.00 98.62 178 GLY A CA 1
ATOM 1373 C C . GLY A 1 178 ? -0.778 -4.288 4.322 1.00 98.62 178 GLY A C 1
ATOM 1374 O O . GLY A 1 178 ? -0.497 -5.276 3.633 1.00 98.62 178 GLY A O 1
ATOM 1375 N N . GLU A 1 179 ? -0.070 -3.169 4.342 1.00 98.62 179 GLU A N 1
ATOM 1376 C CA . GLU A 1 179 ? 1.140 -2.940 3.574 1.00 98.62 179 GLU A CA 1
ATOM 1377 C C . GLU A 1 179 ? 2.153 -2.077 4.326 1.00 98.62 179 GLU A C 1
ATOM 1379 O O . GLU A 1 179 ? 1.791 -1.277 5.181 1.00 98.62 179 GLU A O 1
ATOM 1384 N N . SER A 1 180 ? 3.436 -2.205 3.994 1.00 98.06 180 SER A N 1
ATOM 1385 C CA . SER A 1 180 ? 4.507 -1.342 4.524 1.00 98.06 180 SER A CA 1
ATOM 1386 C C . SER A 1 180 ? 4.750 -0.086 3.682 1.00 98.06 180 SER A C 1
ATOM 1388 O O . SER A 1 180 ? 5.895 0.349 3.543 1.00 98.06 180 SER A O 1
ATOM 1390 N N . PHE A 1 181 ? 3.700 0.451 3.059 1.00 94.25 181 PHE A N 1
ATOM 1391 C CA . PHE A 1 181 ? 3.805 1.614 2.187 1.00 94.25 181 PHE A CA 1
ATOM 1392 C C . PHE A 1 181 ? 2.650 2.601 2.386 1.00 94.25 181 PHE A C 1
ATOM 1394 O O . PHE A 1 181 ? 1.671 2.600 1.649 1.00 94.25 181 PHE A O 1
ATOM 1401 N N . ALA A 1 182 ? 2.813 3.487 3.367 1.00 90.88 182 ALA A N 1
ATOM 1402 C CA . ALA A 1 182 ? 2.051 4.726 3.484 1.00 90.88 182 ALA A CA 1
ATOM 1403 C C . ALA A 1 182 ? 2.849 5.889 2.851 1.00 90.88 182 ALA A C 1
ATOM 1405 O O . ALA A 1 182 ? 3.917 6.214 3.369 1.00 90.88 182 ALA A O 1
ATOM 1406 N N . PRO A 1 183 ? 2.418 6.525 1.745 1.00 87.88 183 PRO A N 1
ATOM 1407 C CA . PRO A 1 183 ? 3.220 7.538 1.059 1.00 87.88 183 PRO A CA 1
ATOM 1408 C C . PRO A 1 183 ? 3.555 8.729 1.958 1.00 87.88 183 PRO A C 1
ATOM 1410 O O . PRO A 1 183 ? 2.695 9.196 2.695 1.00 87.88 183 PRO A O 1
ATOM 1413 N N . VAL A 1 184 ? 4.766 9.274 1.798 1.00 84.38 184 VAL A N 1
ATOM 1414 C CA . VAL A 1 184 ? 5.429 10.287 2.648 1.00 84.38 184 VAL A CA 1
ATOM 1415 C C . VAL A 1 184 ? 6.266 9.671 3.775 1.00 84.38 184 VAL A C 1
ATOM 1417 O O . VAL A 1 184 ? 7.483 9.656 3.593 1.00 84.38 184 VAL A O 1
ATOM 1420 N N . PRO A 1 185 ? 5.715 9.134 4.885 1.00 86.62 185 PRO A N 1
ATOM 1421 C CA . PRO A 1 185 ? 6.552 8.550 5.926 1.00 86.62 185 PRO A CA 1
ATOM 1422 C C . PRO A 1 185 ? 6.925 7.093 5.640 1.00 86.62 185 PRO A C 1
ATOM 1424 O O . PRO A 1 185 ? 7.738 6.535 6.353 1.00 86.62 185 PRO A O 1
ATOM 1427 N N . GLU A 1 186 ? 6.344 6.439 4.633 1.00 93.94 186 GLU A N 1
ATOM 1428 C CA . GLU A 1 186 ? 6.557 5.019 4.310 1.00 93.94 186 GLU A CA 1
ATOM 1429 C C . GLU A 1 186 ? 6.234 4.068 5.475 1.00 93.94 186 GLU A C 1
ATOM 1431 O O . GLU A 1 186 ? 6.850 3.013 5.611 1.00 93.94 186 GLU A O 1
ATOM 1436 N N . ASN A 1 187 ? 5.266 4.436 6.317 1.00 96.19 187 ASN A N 1
ATOM 1437 C CA . ASN A 1 187 ? 4.805 3.670 7.478 1.00 96.19 187 ASN A CA 1
ATOM 1438 C C . ASN A 1 187 ? 4.004 2.409 7.099 1.00 96.19 187 ASN A C 1
ATOM 1440 O O . ASN A 1 187 ? 3.728 2.158 5.923 1.00 96.19 187 ASN A O 1
ATOM 1444 N N . ILE A 1 188 ? 3.651 1.589 8.098 1.00 98.38 188 ILE A N 1
ATOM 1445 C CA . ILE A 1 188 ? 2.756 0.440 7.899 1.00 98.38 188 ILE A CA 1
ATOM 1446 C C . ILE A 1 188 ? 1.313 0.933 7.936 1.00 98.38 188 ILE A C 1
ATOM 1448 O O . ILE A 1 188 ? 0.922 1.597 8.890 1.00 98.38 188 ILE A O 1
ATOM 1452 N N . ALA A 1 189 ? 0.518 0.563 6.939 1.00 98.56 189 ALA A N 1
ATOM 1453 C CA . ALA A 1 189 ? -0.920 0.783 6.906 1.00 98.56 189 ALA A CA 1
ATOM 1454 C C . ALA A 1 189 ? -1.651 -0.557 7.030 1.00 98.56 189 ALA A C 1
ATOM 1456 O O . ALA A 1 189 ? -1.265 -1.547 6.403 1.00 98.56 189 ALA A O 1
ATOM 1457 N N . VAL A 1 190 ? -2.717 -0.601 7.823 1.00 98.81 190 VAL A N 1
ATOM 1458 C CA . VAL A 1 190 ? -3.551 -1.794 8.005 1.00 98.81 190 VAL A CA 1
ATOM 1459 C C . VAL A 1 190 ? -5.019 -1.397 8.083 1.00 98.81 190 VAL A C 1
ATOM 1461 O O . VAL A 1 190 ? -5.363 -0.396 8.703 1.00 98.81 190 VAL A O 1
ATOM 1464 N N . VAL A 1 191 ? -5.885 -2.189 7.458 1.00 98.75 191 VAL A N 1
ATOM 1465 C CA . VAL A 1 191 ? -7.342 -2.073 7.556 1.00 98.75 191 VAL A CA 1
ATOM 1466 C C . VAL A 1 191 ? -7.928 -3.448 7.849 1.00 98.75 191 VAL A C 1
ATOM 1468 O O . VAL A 1 191 ? -7.506 -4.444 7.254 1.00 98.75 191 VAL A O 1
ATOM 1471 N N . GLY A 1 192 ? -8.873 -3.527 8.780 1.00 98.38 192 GLY A N 1
ATOM 1472 C CA . GLY A 1 192 ? -9.447 -4.801 9.198 1.00 98.38 192 GLY A CA 1
ATOM 1473 C C . GLY A 1 192 ? -10.773 -4.670 9.928 1.00 98.38 192 GLY A C 1
ATOM 1474 O O . GLY A 1 192 ? -11.126 -3.606 10.441 1.00 98.38 192 GLY A O 1
ATOM 1475 N N . SER A 1 193 ? -11.505 -5.781 9.969 1.00 97.12 193 SER A N 1
ATOM 1476 C CA . SER A 1 193 ? -12.763 -5.885 10.711 1.00 97.12 193 SER A CA 1
ATOM 1477 C C . SER A 1 193 ? -12.558 -6.244 12.186 1.00 97.12 193 SER A C 1
ATOM 1479 O O . SER A 1 193 ? -13.453 -6.014 12.996 1.00 97.12 193 SER A O 1
ATOM 1481 N N . ASN A 1 194 ? -11.391 -6.791 12.548 1.00 97.31 194 ASN A N 1
ATOM 1482 C CA . ASN A 1 194 ? -11.051 -7.200 13.911 1.00 97.31 194 ASN A CA 1
ATOM 1483 C C . ASN A 1 194 ? -9.581 -6.909 14.260 1.00 97.31 194 ASN A C 1
ATOM 1485 O O . ASN A 1 194 ? -8.708 -6.878 13.391 1.00 97.31 194 ASN A O 1
ATOM 1489 N N . ASP A 1 195 ? -9.317 -6.710 15.551 1.00 98.12 195 ASP A N 1
ATOM 1490 C CA . ASP A 1 195 ? -8.017 -6.259 16.053 1.00 98.12 195 ASP A CA 1
ATOM 1491 C C . ASP A 1 195 ? -6.952 -7.372 16.007 1.00 98.12 195 ASP A C 1
ATOM 1493 O O . ASP A 1 195 ? -5.759 -7.103 15.849 1.00 98.12 195 ASP A O 1
ATOM 1497 N N . GLU A 1 196 ? -7.371 -8.633 16.136 1.00 98.50 196 GLU A N 1
ATOM 1498 C CA . GLU A 1 196 ? -6.513 -9.817 16.117 1.00 98.50 196 GLU A CA 1
ATOM 1499 C C . GLU A 1 196 ? -5.817 -10.001 14.767 1.00 98.50 196 GLU A C 1
ATOM 1501 O O . GLU A 1 196 ? -4.591 -10.151 14.701 1.00 98.50 196 GLU A O 1
ATOM 1506 N N . ASP A 1 197 ? -6.583 -9.938 13.682 1.00 98.75 197 ASP A N 1
ATOM 1507 C CA . ASP A 1 197 ? -6.059 -10.075 12.330 1.00 98.75 197 ASP A CA 1
ATOM 1508 C C . ASP A 1 197 ? -5.246 -8.843 11.920 1.00 98.75 197 ASP A C 1
ATOM 1510 O O . ASP A 1 197 ? -4.213 -8.992 11.261 1.00 98.75 197 ASP A O 1
ATOM 1514 N N . MET A 1 198 ? -5.629 -7.641 12.370 1.00 98.81 198 MET A N 1
ATOM 1515 C CA . MET A 1 198 ? -4.825 -6.427 12.168 1.00 98.81 198 MET A CA 1
ATOM 1516 C C . MET A 1 198 ? -3.449 -6.545 12.839 1.00 98.81 198 MET A C 1
ATOM 1518 O O . MET A 1 198 ?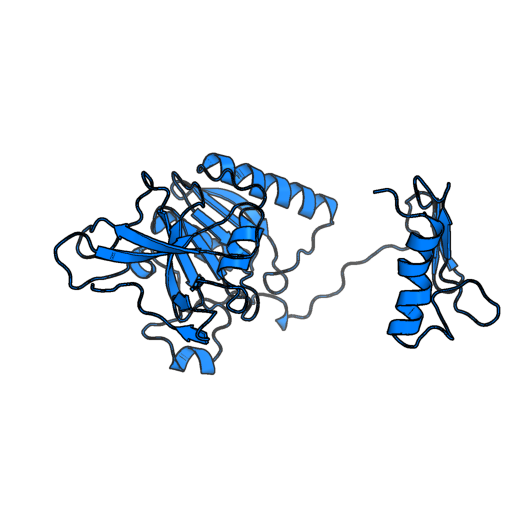 -2.425 -6.290 12.199 1.00 98.81 198 MET A O 1
ATOM 1522 N N . ALA A 1 199 ? -3.390 -7.011 14.091 1.00 98.75 199 ALA A N 1
ATOM 1523 C CA . ALA A 1 199 ? -2.124 -7.265 14.780 1.00 98.75 199 ALA A CA 1
ATOM 1524 C C . ALA A 1 199 ? -1.278 -8.306 14.035 1.00 98.75 199 ALA A C 1
ATOM 1526 O O . ALA A 1 199 ? -0.074 -8.118 13.830 1.00 98.75 199 ALA A O 1
ATOM 1527 N N . LYS A 1 200 ? -1.909 -9.390 13.566 1.00 98.88 200 LYS A N 1
ATOM 1528 C CA . LYS A 1 200 ? -1.230 -10.445 12.807 1.00 98.88 200 LYS A CA 1
ATOM 1529 C C . LYS A 1 200 ? -0.641 -9.927 11.495 1.00 98.88 200 LYS A C 1
ATOM 1531 O O . LYS A 1 200 ? 0.486 -10.298 11.166 1.00 98.88 200 LYS A O 1
ATOM 1536 N N . VAL A 1 201 ? -1.365 -9.068 10.774 1.00 98.88 201 VAL A N 1
ATOM 1537 C CA . VAL A 1 201 ? -0.877 -8.394 9.561 1.00 98.88 201 VAL A CA 1
ATOM 1538 C C . VAL A 1 201 ? 0.387 -7.596 9.867 1.00 98.88 201 VAL A C 1
ATOM 1540 O O . VAL A 1 201 ? 1.416 -7.836 9.235 1.00 98.88 201 VAL A O 1
ATOM 1543 N N . VAL A 1 202 ? 0.336 -6.688 10.845 1.00 98.69 202 VAL A N 1
ATOM 1544 C CA . VAL A 1 202 ? 1.446 -5.768 11.143 1.00 98.69 202 VAL A CA 1
ATOM 1545 C C . VAL A 1 202 ? 2.697 -6.526 11.591 1.00 98.69 202 VAL A C 1
ATOM 1547 O O . VAL A 1 202 ? 3.785 -6.308 11.052 1.00 98.69 202 VAL A O 1
ATOM 1550 N N . ASN A 1 203 ? 2.544 -7.488 12.503 1.00 98.69 203 ASN A N 1
ATOM 1551 C CA . ASN A 1 203 ? 3.665 -8.305 12.970 1.00 98.69 203 ASN A CA 1
ATOM 1552 C C . ASN A 1 203 ? 4.262 -9.159 11.842 1.00 98.69 203 ASN A C 1
ATOM 1554 O O . ASN A 1 203 ? 5.481 -9.308 11.755 1.00 98.69 203 ASN A O 1
ATOM 1558 N N . HIS A 1 204 ? 3.431 -9.694 10.939 1.00 98.81 204 HIS A N 1
ATOM 1559 C CA . HIS A 1 204 ? 3.941 -10.468 9.811 1.00 98.81 204 HIS A CA 1
ATOM 1560 C C . HIS A 1 204 ? 4.657 -9.593 8.774 1.00 98.81 204 HIS A C 1
ATOM 1562 O O . HIS A 1 204 ? 5.654 -10.027 8.201 1.00 98.81 204 HIS A O 1
ATOM 1568 N N . ILE A 1 205 ? 4.201 -8.354 8.551 1.00 98.69 205 ILE A N 1
ATOM 1569 C CA . ILE A 1 205 ? 4.909 -7.367 7.719 1.00 98.69 205 ILE A CA 1
ATOM 1570 C C . ILE A 1 205 ? 6.322 -7.138 8.269 1.00 98.69 205 ILE A C 1
ATOM 1572 O O . ILE A 1 205 ? 7.279 -7.188 7.495 1.00 98.69 205 ILE A O 1
ATOM 1576 N N . GLN A 1 206 ? 6.477 -6.964 9.586 1.00 98.00 206 GLN A N 1
ATOM 1577 C CA . GLN A 1 206 ? 7.795 -6.876 10.219 1.00 98.00 206 GLN A CA 1
ATOM 1578 C C . GLN A 1 206 ? 8.624 -8.149 10.002 1.00 98.00 206 GLN A C 1
ATOM 1580 O O . GLN A 1 206 ? 9.764 -8.062 9.548 1.00 98.00 206 GLN A O 1
ATOM 1585 N N . GLU A 1 207 ? 8.046 -9.325 10.265 1.00 98.06 207 GLU A N 1
ATOM 1586 C CA . GLU A 1 207 ? 8.714 -10.628 10.131 1.00 98.06 207 GLU A CA 1
ATOM 1587 C C . GLU A 1 207 ? 9.325 -10.841 8.736 1.00 98.06 207 GLU A C 1
ATOM 1589 O O . GLU A 1 207 ? 10.421 -11.385 8.598 1.00 98.06 207 GLU A O 1
ATOM 1594 N N . VAL A 1 208 ? 8.624 -10.416 7.681 1.00 97.50 208 VAL A N 1
ATOM 1595 C CA . VAL A 1 208 ? 9.059 -10.635 6.292 1.00 97.50 208 VAL A CA 1
ATOM 1596 C C . VAL A 1 208 ? 9.854 -9.478 5.691 1.00 97.50 208 VAL A C 1
ATOM 1598 O O . VAL A 1 208 ? 10.231 -9.559 4.516 1.00 97.50 208 VAL A O 1
ATOM 1601 N N . GLY A 1 209 ? 10.117 -8.431 6.476 1.00 97.50 209 GLY A N 1
ATOM 1602 C CA . GLY A 1 209 ? 10.850 -7.240 6.045 1.00 97.50 209 GLY A CA 1
ATOM 1603 C C . GLY A 1 209 ? 10.033 -6.286 5.171 1.00 97.50 209 GLY A C 1
ATOM 1604 O O . GLY A 1 209 ? 10.611 -5.480 4.449 1.00 97.50 209 GLY A O 1
ATOM 1605 N N . GLY A 1 210 ? 8.706 -6.378 5.224 1.00 98.12 210 GLY A N 1
ATOM 1606 C CA . GLY A 1 210 ? 7.773 -5.522 4.503 1.00 98.12 210 GLY A CA 1
ATOM 1607 C C . GLY A 1 210 ? 7.075 -6.202 3.331 1.00 98.12 210 GLY A C 1
ATOM 1608 O O . GLY A 1 210 ? 7.433 -7.300 2.887 1.00 98.12 210 GLY A O 1
ATOM 1609 N N . GLY A 1 211 ? 6.052 -5.533 2.815 1.00 98.25 211 GLY A N 1
ATOM 1610 C CA . GLY A 1 211 ? 5.253 -5.968 1.685 1.00 98.25 211 GLY A CA 1
ATOM 1611 C C . GLY A 1 211 ? 3.760 -5.948 1.962 1.00 98.25 211 GLY A C 1
ATOM 1612 O O . GLY A 1 211 ? 3.305 -5.178 2.793 1.00 98.25 211 GLY A O 1
ATOM 1613 N N . LEU A 1 212 ? 3.013 -6.783 1.240 1.00 98.75 212 LEU A N 1
ATOM 1614 C CA . LEU A 1 212 ? 1.550 -6.862 1.302 1.00 98.75 212 LEU A CA 1
ATOM 1615 C C . LEU A 1 212 ? 1.136 -8.124 2.052 1.00 98.75 212 LEU A C 1
ATOM 1617 O O . LEU A 1 212 ? 1.701 -9.187 1.779 1.00 98.75 212 LEU A O 1
ATOM 1621 N N . VAL A 1 213 ? 0.137 -8.051 2.929 1.00 98.88 213 VAL A N 1
ATOM 1622 C CA . VAL A 1 213 ? -0.349 -9.203 3.704 1.00 98.88 213 VAL A CA 1
ATOM 1623 C C . VAL A 1 213 ? -1.877 -9.201 3.763 1.00 98.88 213 VAL A C 1
ATOM 1625 O O . VAL A 1 213 ? -2.496 -8.148 3.879 1.00 98.88 213 VAL A O 1
ATOM 1628 N N . VAL A 1 214 ? -2.475 -10.393 3.674 1.00 98.88 214 VAL A N 1
ATOM 1629 C CA . VAL A 1 214 ? -3.911 -10.646 3.875 1.00 98.88 214 VAL A CA 1
ATOM 1630 C C . VAL A 1 214 ? -4.059 -11.727 4.938 1.00 98.88 214 VAL A C 1
ATOM 1632 O O . VAL A 1 214 ? -3.514 -12.822 4.769 1.00 98.88 214 VAL A O 1
ATOM 1635 N N . VAL A 1 215 ? -4.807 -11.442 6.000 1.00 98.88 215 VAL A N 1
ATOM 1636 C CA . VAL A 1 215 ? -5.080 -12.366 7.108 1.00 98.88 215 VAL A CA 1
ATOM 1637 C C . VAL A 1 215 ? -6.583 -12.573 7.257 1.00 98.88 215 VAL A C 1
ATOM 1639 O O . VAL A 1 215 ? -7.370 -11.664 7.001 1.00 98.88 215 VAL A O 1
ATOM 1642 N N . LYS A 1 216 ? -6.974 -13.784 7.657 1.00 98.44 216 LYS A N 1
ATOM 1643 C CA . LYS A 1 216 ? -8.337 -14.114 8.072 1.00 98.44 216 LYS A CA 1
ATOM 1644 C C . LYS A 1 216 ? -8.294 -15.148 9.193 1.00 98.44 216 LYS A C 1
ATOM 1646 O O . LYS A 1 216 ? -7.706 -16.210 8.989 1.00 98.44 216 LYS A O 1
ATOM 1651 N N . ASN A 1 217 ? -8.950 -14.884 10.322 1.00 97.38 217 ASN A N 1
ATOM 1652 C CA . ASN A 1 217 ? -9.043 -15.813 11.456 1.00 97.38 217 ASN A CA 1
ATOM 1653 C C . ASN A 1 217 ? -7.663 -16.309 11.942 1.00 97.38 217 ASN A C 1
ATOM 1655 O O . ASN A 1 217 ? -7.456 -17.497 12.185 1.00 97.38 217 ASN A O 1
ATOM 1659 N N . GLY A 1 218 ? -6.687 -15.404 12.023 1.00 97.94 218 GLY A N 1
ATOM 1660 C CA . GLY A 1 218 ? -5.313 -15.670 12.450 1.00 97.94 218 GLY A CA 1
ATOM 1661 C C . GLY A 1 218 ? -4.410 -16.324 11.397 1.00 97.94 218 GLY A C 1
ATOM 1662 O O . GLY A 1 218 ? -3.203 -16.462 11.632 1.00 97.94 218 GLY A O 1
ATOM 1663 N N . GLU A 1 219 ? -4.943 -16.699 10.230 1.00 98.50 219 GLU A N 1
ATOM 1664 C CA . GLU A 1 219 ? -4.196 -17.344 9.149 1.00 98.50 219 GLU A CA 1
ATOM 1665 C C . GLU A 1 219 ? -3.815 -16.362 8.035 1.00 98.50 219 GLU A C 1
ATOM 1667 O O . GLU A 1 219 ? -4.635 -15.579 7.554 1.00 98.50 219 GLU A O 1
ATOM 1672 N N . ILE A 1 220 ? -2.568 -16.437 7.562 1.00 98.75 220 ILE A N 1
ATOM 1673 C CA . ILE A 1 220 ? -2.096 -15.645 6.419 1.00 98.75 220 ILE A CA 1
ATOM 1674 C C . ILE A 1 220 ? -2.603 -16.294 5.128 1.00 98.75 220 ILE A C 1
ATOM 1676 O O . ILE A 1 220 ? -2.107 -17.341 4.707 1.00 98.75 220 ILE A O 1
ATOM 1680 N N . LEU A 1 221 ? -3.567 -15.655 4.466 1.00 98.62 221 LEU A N 1
ATOM 1681 C CA . LEU A 1 221 ? -4.153 -16.159 3.222 1.00 98.62 221 LEU A CA 1
ATOM 1682 C C . LEU A 1 221 ? -3.227 -15.963 2.016 1.00 98.62 221 LEU A C 1
ATOM 1684 O O . LEU A 1 221 ? -3.170 -16.811 1.122 1.00 98.62 221 LEU A O 1
ATOM 1688 N N . SER A 1 222 ? -2.535 -14.823 1.952 1.00 98.69 222 SER A N 1
ATOM 1689 C CA . SER A 1 222 ? -1.490 -14.541 0.964 1.00 98.69 222 SER A CA 1
ATOM 1690 C C . SER A 1 222 ? -0.617 -13.377 1.425 1.00 98.69 222 SER A C 1
ATOM 1692 O O . SER A 1 222 ? -1.014 -12.564 2.256 1.00 98.69 222 SER A O 1
ATOM 1694 N N . GLN A 1 223 ? 0.572 -13.279 0.837 1.00 98.62 223 GLN A N 1
ATOM 1695 C CA . GLN A 1 223 ? 1.515 -12.197 1.085 1.00 98.62 223 GLN A CA 1
ATOM 1696 C C . GLN A 1 223 ? 2.373 -11.911 -0.150 1.00 98.62 223 GLN A C 1
ATOM 1698 O O . GLN A 1 223 ? 2.656 -12.814 -0.933 1.00 98.62 223 GLN A O 1
ATOM 1703 N N . LEU A 1 224 ? 2.870 -10.692 -0.308 1.00 98.62 224 LEU A N 1
ATOM 1704 C CA . LEU A 1 224 ? 3.961 -10.365 -1.226 1.00 98.62 224 LEU A CA 1
ATOM 1705 C C . LEU A 1 224 ? 5.106 -9.788 -0.401 1.00 98.62 224 LEU A C 1
ATOM 1707 O O . LEU A 1 224 ? 4.939 -8.721 0.161 1.00 98.62 224 LEU A O 1
ATOM 1711 N N . LYS A 1 225 ? 6.257 -10.466 -0.347 1.00 98.25 225 LYS A N 1
ATOM 1712 C CA . LYS A 1 225 ? 7.424 -9.989 0.413 1.00 98.25 225 LYS A CA 1
ATOM 1713 C C . LYS A 1 225 ? 8.197 -8.918 -0.365 1.00 98.25 225 LYS A C 1
ATOM 1715 O O . LYS A 1 225 ? 8.631 -9.181 -1.497 1.00 98.25 225 LYS A O 1
ATOM 1720 N N . LEU A 1 226 ? 8.436 -7.776 0.275 1.00 97.44 226 LEU A N 1
ATOM 1721 C CA . LEU A 1 226 ? 9.194 -6.630 -0.236 1.00 97.44 226 LEU A CA 1
ATOM 1722 C C . LEU A 1 226 ? 10.342 -6.254 0.730 1.00 97.44 226 LEU A C 1
ATOM 1724 O O . LEU A 1 226 ? 10.353 -5.158 1.275 1.00 97.44 226 LEU A O 1
ATOM 1728 N N . PRO A 1 227 ? 11.324 -7.151 0.954 1.00 96.69 227 PRO A N 1
ATOM 1729 C CA . PRO A 1 227 ? 12.305 -7.032 2.040 1.00 96.69 227 PRO A CA 1
ATOM 1730 C C . PRO A 1 227 ? 13.329 -5.896 1.888 1.00 96.69 227 PRO A C 1
ATOM 1732 O O . PRO A 1 227 ? 14.149 -5.691 2.777 1.00 96.69 227 PRO A O 1
ATOM 1735 N N . ILE A 1 228 ? 13.363 -5.213 0.741 1.00 96.62 228 ILE A N 1
ATOM 1736 C CA . ILE A 1 228 ? 14.275 -4.092 0.508 1.00 96.62 228 ILE A CA 1
ATOM 1737 C C . ILE A 1 228 ? 13.503 -2.806 0.788 1.00 96.62 228 ILE A C 1
ATOM 1739 O O . ILE A 1 228 ? 12.573 -2.478 0.050 1.00 96.62 228 ILE A O 1
ATOM 1743 N N . LEU A 1 229 ? 13.880 -2.108 1.861 1.00 96.50 229 LEU A N 1
ATOM 1744 C CA . LEU A 1 229 ? 13.222 -0.910 2.398 1.00 96.50 229 LEU A CA 1
ATOM 1745 C C . LEU A 1 229 ? 11.750 -1.101 2.808 1.00 96.50 229 LEU A C 1
ATOM 1747 O O . LEU A 1 229 ? 11.091 -0.134 3.181 1.00 96.50 229 LEU A O 1
ATOM 1751 N N . GLY A 1 230 ? 11.218 -2.323 2.749 1.00 96.62 230 GLY A N 1
ATOM 1752 C CA . GLY A 1 230 ? 9.779 -2.573 2.818 1.00 96.62 230 GLY A CA 1
ATOM 1753 C C . GLY A 1 230 ? 9.027 -2.292 1.512 1.00 96.62 230 GLY A C 1
ATOM 1754 O O . GLY A 1 230 ? 7.801 -2.334 1.501 1.00 96.62 230 GLY A O 1
ATOM 1755 N N . LEU A 1 231 ? 9.733 -1.995 0.415 1.00 96.12 231 LEU A N 1
ATOM 1756 C CA . LEU A 1 231 ? 9.152 -1.464 -0.825 1.00 96.12 231 LEU A CA 1
ATOM 1757 C C . LEU A 1 231 ? 9.478 -2.303 -2.062 1.00 96.12 231 LEU A C 1
ATOM 1759 O O . LEU A 1 231 ? 8.692 -2.362 -3.006 1.00 96.12 231 LEU A O 1
ATOM 1763 N N . LEU A 1 232 ? 10.643 -2.956 -2.088 1.00 95.31 232 LEU A N 1
ATOM 1764 C CA . LEU A 1 232 ? 11.145 -3.645 -3.275 1.00 95.31 232 LEU A CA 1
ATOM 1765 C C . LEU A 1 232 ? 11.388 -5.134 -3.011 1.00 95.31 232 LEU A C 1
ATOM 1767 O O . LEU A 1 232 ? 11.763 -5.565 -1.918 1.00 95.31 232 LEU A O 1
ATOM 1771 N N . SER A 1 233 ? 11.208 -5.942 -4.057 1.00 94.56 233 SER A N 1
ATOM 1772 C CA . SER A 1 233 ? 11.497 -7.376 -4.035 1.00 94.56 233 SER A CA 1
ATOM 1773 C C . SER A 1 233 ? 12.816 -7.692 -4.732 1.00 94.56 233 SER A C 1
ATOM 1775 O O . SER A 1 233 ? 13.210 -7.027 -5.684 1.00 94.56 233 SER A O 1
ATOM 1777 N N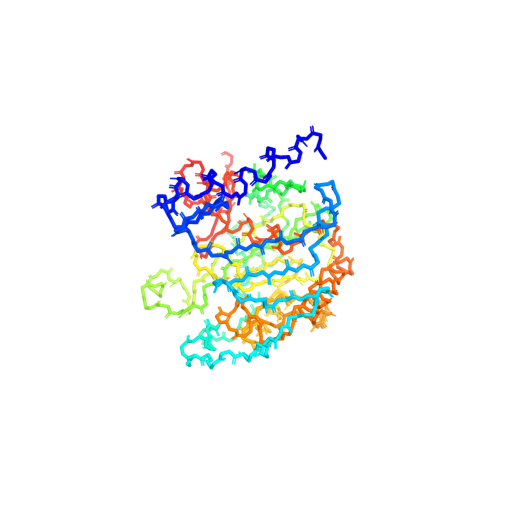 . ARG A 1 234 ? 13.459 -8.782 -4.306 1.00 91.88 234 ARG A N 1
ATOM 1778 C CA . ARG A 1 234 ? 14.632 -9.365 -4.986 1.00 91.88 234 ARG A CA 1
ATOM 1779 C C . ARG A 1 234 ? 14.248 -10.399 -6.052 1.00 91.88 234 ARG A C 1
ATOM 1781 O O . ARG A 1 234 ? 15.121 -10.979 -6.691 1.00 91.88 234 ARG A O 1
ATOM 1788 N N . ASN A 1 235 ? 12.956 -10.702 -6.171 1.00 92.75 235 ASN A N 1
ATOM 1789 C CA . ASN A 1 235 ? 12.430 -11.663 -7.135 1.00 92.75 235 ASN A CA 1
ATOM 1790 C C . ASN A 1 235 ? 12.269 -11.031 -8.524 1.00 92.75 235 ASN A C 1
ATOM 1792 O O . ASN A 1 235 ? 12.226 -9.813 -8.657 1.00 92.75 235 ASN A O 1
ATOM 1796 N N . SER A 1 236 ? 12.130 -11.873 -9.552 1.00 91.69 236 SER A N 1
ATOM 1797 C CA . SER A 1 236 ? 11.850 -11.406 -10.912 1.00 91.69 236 SER A CA 1
ATOM 1798 C C . SER A 1 236 ? 10.466 -10.759 -11.021 1.00 91.69 236 SER A C 1
ATOM 1800 O O . SER A 1 236 ? 9.561 -11.070 -10.236 1.00 91.69 236 SER A O 1
ATOM 1802 N N . LEU A 1 237 ? 10.285 -9.902 -12.030 1.00 91.62 237 LEU A N 1
ATOM 1803 C CA . LEU A 1 237 ? 9.015 -9.231 -12.309 1.00 91.62 237 LEU A CA 1
ATOM 1804 C C . LEU A 1 237 ? 7.853 -10.225 -12.428 1.00 91.62 237 LEU A C 1
ATOM 1806 O O . LEU A 1 237 ? 6.783 -9.979 -11.880 1.00 91.62 237 LEU A O 1
ATOM 1810 N N . GLU A 1 238 ? 8.052 -11.372 -13.080 1.00 94.19 238 GLU A N 1
ATOM 1811 C CA . GLU A 1 238 ? 7.006 -12.382 -13.265 1.00 94.19 238 GLU A CA 1
ATOM 1812 C C . GLU A 1 238 ? 6.568 -12.979 -11.927 1.00 94.19 238 GLU A C 1
ATOM 1814 O O . GLU A 1 238 ? 5.371 -13.135 -11.677 1.00 94.19 238 GLU A O 1
ATOM 1819 N N . LYS A 1 239 ? 7.527 -13.285 -11.041 1.00 96.44 239 LYS A N 1
ATOM 1820 C CA . LYS A 1 239 ? 7.237 -13.806 -9.698 1.00 96.44 239 LYS A CA 1
ATOM 1821 C C . LYS A 1 239 ? 6.514 -12.767 -8.848 1.00 96.44 239 LYS A C 1
ATOM 1823 O O . LYS A 1 239 ? 5.527 -13.110 -8.200 1.00 96.44 239 LYS A O 1
ATOM 1828 N N . VAL A 1 240 ? 6.980 -11.517 -8.865 1.00 97.50 240 VAL A N 1
ATOM 1829 C CA . VAL A 1 240 ? 6.359 -10.411 -8.120 1.00 97.50 240 VAL A CA 1
ATOM 1830 C C . VAL A 1 240 ? 4.954 -10.134 -8.646 1.00 97.50 240 VAL A C 1
ATOM 1832 O O . VAL A 1 240 ? 4.017 -10.119 -7.859 1.00 97.50 240 VAL A O 1
ATOM 1835 N N . SER A 1 241 ? 4.775 -10.010 -9.963 1.00 97.31 241 SER A N 1
ATOM 1836 C CA . SER A 1 241 ? 3.475 -9.749 -10.595 1.00 97.31 241 SER A CA 1
ATOM 1837 C C . SER A 1 241 ? 2.478 -10.875 -10.331 1.00 97.31 241 SER A C 1
ATOM 1839 O O . SER A 1 241 ? 1.332 -10.619 -9.958 1.00 97.31 241 SER A O 1
ATOM 1841 N N . LYS A 1 242 ? 2.911 -12.138 -10.461 1.00 98.25 242 LYS A N 1
ATOM 1842 C CA . LYS A 1 242 ? 2.078 -13.293 -10.113 1.00 98.25 242 LYS A CA 1
ATOM 1843 C C . LYS A 1 242 ? 1.659 -13.230 -8.645 1.00 98.25 242 LYS A C 1
ATOM 1845 O O . LYS A 1 242 ? 0.472 -13.348 -8.352 1.00 98.25 242 LYS A O 1
ATOM 1850 N N . LYS A 1 243 ? 2.608 -12.993 -7.734 1.00 98.38 243 LYS A N 1
ATOM 1851 C CA . LYS A 1 243 ? 2.321 -12.970 -6.298 1.00 98.38 243 LYS A CA 1
ATOM 1852 C C . LYS A 1 243 ? 1.461 -11.775 -5.884 1.00 98.38 243 LYS A C 1
ATOM 1854 O O . LYS A 1 243 ? 0.574 -11.934 -5.057 1.00 98.38 243 LYS A O 1
ATOM 1859 N N . GLN A 1 244 ? 1.642 -10.614 -6.506 1.00 97.94 244 GLN A N 1
ATOM 1860 C CA . GLN A 1 244 ? 0.775 -9.452 -6.321 1.00 97.94 244 GLN A CA 1
ATOM 1861 C C . GLN A 1 244 ? -0.670 -9.773 -6.722 1.00 97.94 244 GLN A C 1
ATOM 1863 O O . GLN A 1 244 ? -1.583 -9.524 -5.941 1.00 97.94 244 GLN A O 1
ATOM 1868 N N . LYS A 1 245 ? -0.884 -10.383 -7.898 1.00 97.94 245 LYS A N 1
ATOM 1869 C CA . LYS A 1 245 ? -2.221 -10.798 -8.359 1.00 97.94 245 LYS A CA 1
ATOM 1870 C C . LYS A 1 245 ? -2.863 -11.820 -7.422 1.00 97.94 245 LYS A C 1
ATOM 1872 O O . LYS A 1 245 ? -4.043 -11.696 -7.121 1.00 97.94 245 LYS A O 1
ATOM 1877 N N . GLU A 1 246 ? -2.097 -12.802 -6.943 1.00 98.44 246 GLU A N 1
ATOM 1878 C CA . GLU A 1 246 ? -2.569 -13.772 -5.944 1.00 98.44 246 GLU A CA 1
ATOM 1879 C C . GLU A 1 246 ? -2.988 -13.090 -4.636 1.00 98.44 246 GLU A C 1
ATOM 1881 O O . GLU A 1 246 ? -4.039 -13.411 -4.087 1.00 98.44 246 GLU A O 1
ATOM 1886 N N . THR A 1 247 ? -2.190 -12.137 -4.148 1.00 98.44 247 THR A N 1
ATOM 1887 C CA . THR A 1 247 ? -2.475 -11.417 -2.901 1.00 98.44 247 THR A CA 1
ATOM 1888 C C . THR A 1 247 ? -3.679 -10.489 -3.035 1.00 98.44 247 THR A C 1
ATOM 1890 O O . THR A 1 247 ? -4.527 -10.493 -2.151 1.00 98.44 247 THR A O 1
ATOM 1893 N N . VAL A 1 248 ? -3.831 -9.783 -4.160 1.00 98.00 248 VAL A N 1
ATOM 1894 C CA . VAL A 1 248 ? -5.054 -9.017 -4.462 1.00 98.00 248 VAL A CA 1
ATOM 1895 C C . VAL A 1 248 ? -6.264 -9.947 -4.573 1.00 98.00 248 VAL A C 1
ATOM 1897 O O . VAL A 1 248 ? -7.305 -9.670 -4.000 1.00 98.00 248 VAL A O 1
ATOM 1900 N N . ALA A 1 249 ? -6.151 -11.097 -5.242 1.00 98.00 249 ALA A N 1
ATOM 1901 C CA . ALA A 1 249 ? -7.263 -12.044 -5.329 1.00 98.00 249 ALA A CA 1
ATOM 1902 C C . ALA A 1 249 ? -7.665 -12.628 -3.959 1.00 98.00 249 ALA A C 1
ATOM 1904 O O . ALA A 1 249 ? -8.825 -12.995 -3.766 1.00 98.00 249 ALA A O 1
ATOM 1905 N N . ALA A 1 250 ? -6.733 -12.718 -3.005 1.00 98.31 250 ALA A N 1
ATOM 1906 C CA . ALA A 1 250 ? -7.017 -13.197 -1.657 1.00 98.31 250 ALA A CA 1
ATOM 1907 C C . ALA A 1 250 ? -7.912 -12.236 -0.855 1.00 98.31 250 ALA A C 1
ATOM 1909 O O . ALA A 1 250 ? -8.658 -12.719 -0.005 1.00 98.31 250 ALA A O 1
ATOM 1910 N N . THR A 1 251 ? -7.916 -10.927 -1.149 1.00 98.12 251 THR A N 1
ATOM 1911 C CA . THR A 1 251 ? -8.776 -9.953 -0.445 1.00 98.12 251 THR A CA 1
ATOM 1912 C C . THR A 1 251 ? -10.266 -10.211 -0.691 1.00 98.12 251 THR A C 1
ATOM 1914 O O . THR A 1 251 ? -11.090 -9.978 0.186 1.00 98.12 251 THR A O 1
ATOM 1917 N N . LYS A 1 252 ? -10.629 -10.815 -1.828 1.00 97.69 252 LYS A N 1
ATOM 1918 C CA . LYS A 1 252 ? -12.018 -11.229 -2.097 1.00 97.69 252 LYS A CA 1
ATOM 1919 C C . LYS A 1 252 ? -12.529 -12.266 -1.093 1.00 97.69 252 LYS A C 1
ATOM 1921 O O . LYS A 1 252 ? -13.715 -12.319 -0.793 1.00 97.69 252 LYS A O 1
ATOM 1926 N N . LYS A 1 253 ? -11.642 -13.091 -0.519 1.00 97.44 253 LYS A N 1
ATOM 1927 C CA . LYS A 1 253 ? -12.012 -14.120 0.477 1.00 97.44 253 LYS A CA 1
ATOM 1928 C C . LYS A 1 253 ? -12.416 -13.535 1.836 1.00 97.44 253 LYS A C 1
ATOM 1930 O O . LYS A 1 253 ? -12.945 -14.268 2.679 1.00 97.44 253 LYS A O 1
ATOM 1935 N N . ILE A 1 254 ? -12.140 -12.251 2.040 1.00 97.50 254 ILE A N 1
ATOM 1936 C CA . ILE A 1 254 ? -12.489 -11.482 3.234 1.00 97.50 254 ILE A CA 1
ATOM 1937 C C . ILE A 1 254 ? -13.534 -10.388 2.940 1.00 97.50 254 ILE A C 1
ATOM 1939 O O . ILE A 1 254 ? -13.825 -9.571 3.801 1.00 97.50 254 ILE A O 1
ATOM 1943 N N . GLY A 1 255 ? -14.139 -10.401 1.744 1.00 97.06 255 GLY A N 1
ATOM 1944 C CA . GLY A 1 255 ? -15.243 -9.513 1.348 1.00 97.06 255 GLY A CA 1
ATOM 1945 C C . GLY A 1 255 ? -14.843 -8.300 0.503 1.00 97.06 255 GLY A C 1
ATOM 1946 O O . GLY A 1 255 ? -15.703 -7.706 -0.137 1.00 97.06 255 GLY A O 1
ATOM 1947 N N . CYS A 1 256 ? -13.554 -7.959 0.425 1.00 96.94 256 CYS A N 1
ATOM 1948 C CA . CYS A 1 256 ? -13.110 -6.771 -0.303 1.00 96.94 256 CYS A CA 1
ATOM 1949 C C . CYS A 1 256 ? -13.247 -6.949 -1.823 1.00 96.94 256 CYS A C 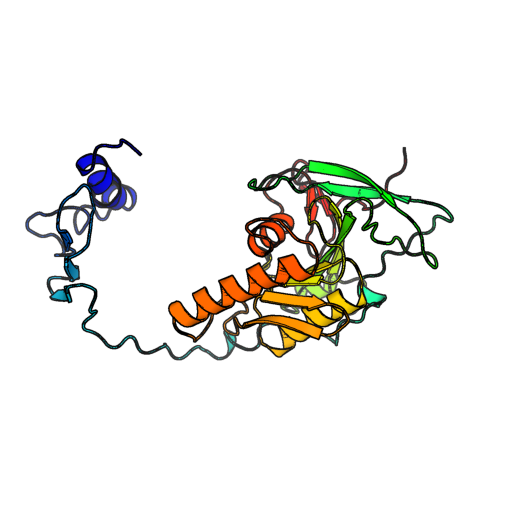1
ATOM 1951 O O . CYS A 1 256 ? -12.479 -7.697 -2.440 1.00 96.94 256 CYS A O 1
ATOM 1953 N N . GLU A 1 257 ? -14.184 -6.217 -2.429 1.00 93.56 257 GLU A N 1
ATOM 1954 C CA . GLU A 1 257 ? -14.417 -6.218 -3.880 1.00 93.56 257 GLU A CA 1
ATOM 1955 C C . GLU A 1 257 ? -13.715 -5.081 -4.632 1.00 93.56 257 GLU A C 1
ATOM 1957 O O . GLU A 1 257 ? -13.694 -5.098 -5.865 1.00 93.56 257 GLU A O 1
ATOM 1962 N N . ILE A 1 258 ? -13.070 -4.151 -3.915 1.00 95.00 258 ILE A N 1
ATOM 1963 C CA . ILE A 1 258 ? -12.300 -3.055 -4.513 1.00 95.00 258 ILE A CA 1
ATOM 1964 C C . ILE A 1 258 ? -11.294 -3.613 -5.525 1.00 95.00 258 ILE A C 1
ATOM 1966 O O . ILE A 1 258 ? -10.496 -4.505 -5.223 1.00 95.00 258 ILE A O 1
ATOM 1970 N N . ARG A 1 259 ? -11.261 -3.031 -6.730 1.00 93.75 259 ARG A N 1
ATOM 1971 C CA . ARG A 1 259 ? -10.345 -3.465 -7.804 1.00 93.75 259 ARG A CA 1
ATOM 1972 C C . ARG A 1 259 ? -8.859 -3.452 -7.412 1.00 93.75 259 ARG A C 1
ATOM 1974 O O . ARG A 1 259 ? -8.067 -4.240 -7.932 1.00 93.75 259 ARG A O 1
ATOM 1981 N N . SER A 1 260 ? -8.437 -2.503 -6.582 1.00 95.12 260 SER A N 1
ATOM 1982 C CA . SER A 1 260 ? -7.031 -2.288 -6.210 1.00 95.12 260 SER A CA 1
ATOM 1983 C C . SER A 1 260 ? -6.895 -1.954 -4.718 1.00 95.12 260 SER A C 1
ATOM 1985 O O . SER A 1 260 ? -6.558 -0.824 -4.387 1.00 95.12 260 SER A O 1
ATOM 1987 N N . PRO A 1 261 ? -7.128 -2.925 -3.816 1.00 96.75 261 PRO A N 1
ATOM 1988 C CA . PRO A 1 261 ? -7.324 -2.665 -2.389 1.00 96.75 261 PRO A CA 1
ATOM 1989 C C . PRO A 1 261 ? -6.088 -2.066 -1.710 1.00 96.75 261 PRO A C 1
ATOM 1991 O O . PRO A 1 261 ? -6.208 -1.082 -0.997 1.00 96.75 261 PRO A O 1
ATOM 1994 N N . PHE A 1 262 ? -4.891 -2.588 -1.993 1.00 97.50 262 PHE A N 1
ATOM 1995 C CA . PHE A 1 262 ? -3.641 -2.020 -1.471 1.00 97.50 262 PHE A CA 1
ATOM 1996 C C . PHE A 1 262 ? -3.382 -0.612 -2.019 1.00 97.50 262 PHE A C 1
ATOM 1998 O O . PHE A 1 262 ? -3.069 0.296 -1.272 1.00 97.50 262 PHE A O 1
ATOM 2005 N N . LEU A 1 263 ? -3.633 -0.369 -3.311 1.00 95.75 263 LEU A N 1
ATOM 2006 C CA . LEU A 1 263 ? -3.503 0.988 -3.852 1.00 95.75 263 LEU A CA 1
ATOM 2007 C C . LEU A 1 263 ? -4.478 1.959 -3.166 1.00 95.75 263 LEU A C 1
ATOM 2009 O O . LEU A 1 263 ? -4.108 3.088 -2.866 1.00 95.75 263 LEU A O 1
ATOM 2013 N N . THR A 1 264 ? -5.712 1.522 -2.907 1.00 96.38 264 THR A N 1
ATOM 2014 C CA . THR A 1 264 ? -6.692 2.315 -2.163 1.00 96.38 264 THR A CA 1
ATOM 2015 C C . THR A 1 264 ? -6.208 2.595 -0.744 1.00 96.38 264 THR A C 1
ATOM 2017 O O . THR A 1 264 ? -6.202 3.760 -0.362 1.00 96.38 264 THR A O 1
ATOM 2020 N N . LEU A 1 265 ? -5.754 1.579 0.002 1.00 97.38 265 LEU A N 1
ATOM 2021 C CA . LEU A 1 265 ? -5.224 1.726 1.364 1.00 97.38 265 LEU A CA 1
ATOM 2022 C C . LEU A 1 265 ? -4.079 2.746 1.417 1.00 97.38 265 LEU A C 1
ATOM 2024 O O . LEU A 1 265 ? -4.175 3.718 2.162 1.00 97.38 265 LEU A O 1
ATOM 2028 N N . MET A 1 266 ? -3.078 2.595 0.552 1.00 95.56 266 MET A N 1
ATOM 2029 C CA . MET A 1 266 ? -1.974 3.537 0.366 1.00 95.56 266 MET A CA 1
ATOM 2030 C C . MET A 1 266 ? -2.455 4.991 0.190 1.00 95.56 266 MET A C 1
ATOM 2032 O O . MET A 1 266 ? -1.882 5.920 0.755 1.00 95.56 266 MET A O 1
ATOM 2036 N N . PHE A 1 267 ? -3.525 5.233 -0.573 1.00 94.88 267 PHE A N 1
ATOM 2037 C CA . PHE A 1 267 ? -4.052 6.590 -0.758 1.00 94.88 267 PHE A CA 1
ATOM 2038 C C . PHE A 1 267 ? -4.903 7.100 0.408 1.00 94.88 267 PHE A C 1
ATOM 2040 O O . PHE A 1 267 ? -5.114 8.311 0.501 1.00 94.88 267 PHE A O 1
ATOM 2047 N N . MET A 1 268 ? -5.388 6.237 1.304 1.00 96.06 268 MET A N 1
ATOM 2048 C CA . MET A 1 268 ? -6.052 6.673 2.544 1.00 96.06 268 MET A CA 1
ATOM 2049 C C . MET A 1 268 ? -5.057 7.273 3.533 1.00 96.06 268 MET A C 1
ATOM 2051 O O . MET A 1 268 ? -5.448 8.058 4.396 1.00 96.06 268 MET A O 1
ATOM 2055 N N . THR A 1 269 ? -3.773 6.955 3.366 1.00 95.88 269 THR A N 1
ATOM 2056 C CA . THR A 1 269 ? -2.695 7.436 4.227 1.00 95.88 269 THR A CA 1
ATOM 2057 C C . THR A 1 269 ? -1.907 8.600 3.635 1.00 95.88 269 THR A C 1
ATOM 2059 O O . THR A 1 269 ? -0.819 8.898 4.118 1.00 95.88 269 THR A O 1
ATOM 2062 N N . TYR A 1 270 ? -2.391 9.226 2.554 1.00 94.81 270 TYR A N 1
ATOM 2063 C CA . TYR A 1 270 ? -1.675 10.298 1.861 1.00 94.81 270 TYR A CA 1
ATOM 2064 C C . TYR A 1 270 ? -2.312 11.668 2.156 1.00 94.81 270 TYR A C 1
ATOM 2066 O O . TYR A 1 270 ? -3.258 12.055 1.460 1.00 94.81 270 TYR A O 1
ATOM 2074 N N . PRO A 1 271 ? -1.821 12.419 3.166 1.00 92.25 271 PRO A N 1
ATOM 2075 C CA . PRO A 1 271 ? -2.485 13.602 3.726 1.00 92.25 271 PRO A CA 1
ATOM 2076 C C . PRO A 1 271 ? -2.289 14.869 2.875 1.00 92.25 271 PRO A C 1
ATOM 2078 O O . PRO A 1 271 ? -2.083 15.956 3.401 1.00 92.25 271 PRO A O 1
ATOM 2081 N N . ILE A 1 272 ? -2.311 14.733 1.547 1.00 91.62 272 ILE A N 1
ATOM 2082 C CA . ILE A 1 272 ? -2.281 15.864 0.605 1.00 91.62 272 ILE A CA 1
ATOM 2083 C C . ILE A 1 272 ? -3.396 15.794 -0.446 1.00 91.62 272 ILE A C 1
ATOM 2085 O O . ILE A 1 272 ? -3.527 16.695 -1.271 1.00 91.62 272 ILE A O 1
ATOM 2089 N N . ILE A 1 273 ? -4.180 14.712 -0.445 1.00 89.56 273 ILE A N 1
ATOM 2090 C CA . ILE A 1 273 ? -5.356 14.556 -1.300 1.00 89.56 273 ILE A CA 1
ATOM 2091 C C . ILE A 1 273 ? -6.599 14.662 -0.402 1.00 89.56 273 ILE A C 1
ATOM 2093 O O . ILE A 1 273 ? -6.706 13.862 0.527 1.00 89.56 273 ILE A O 1
ATOM 2097 N N . PRO A 1 274 ? -7.522 15.608 -0.652 1.00 87.94 274 PRO A N 1
ATOM 2098 C CA . PRO A 1 274 ? -8.754 15.764 0.127 1.00 87.94 274 PRO A CA 1
ATOM 2099 C C . PRO A 1 274 ? -9.656 14.513 0.171 1.00 87.94 274 PRO A C 1
ATOM 2101 O O . PRO A 1 274 ? -9.530 13.619 -0.671 1.00 87.94 274 PRO A O 1
ATOM 2104 N N . GLU A 1 275 ? -10.610 14.420 1.104 1.00 93.12 275 GLU A N 1
ATOM 2105 C CA . GLU A 1 275 ? -10.910 15.373 2.200 1.00 93.12 275 GLU A CA 1
ATOM 2106 C C . GLU A 1 275 ? -10.378 14.915 3.570 1.00 93.12 275 GLU A C 1
ATOM 2108 O O . GLU A 1 275 ? -9.732 15.689 4.275 1.00 93.12 275 GLU A O 1
ATOM 2113 N N . LEU A 1 276 ? -10.609 13.650 3.939 1.00 96.94 276 LEU A N 1
ATOM 2114 C CA . LEU A 1 276 ? -10.198 13.071 5.224 1.00 96.94 276 LEU A CA 1
ATOM 2115 C C . LEU A 1 276 ? -9.254 11.888 4.993 1.00 96.94 276 LEU A C 1
ATOM 2117 O O . LEU A 1 276 ? -9.562 10.991 4.201 1.00 96.94 276 LEU A O 1
ATOM 2121 N N . LYS A 1 277 ? -8.112 11.882 5.682 1.00 96.94 277 LYS A N 1
ATOM 2122 C CA . LYS A 1 277 ? -7.062 10.853 5.597 1.00 96.94 277 LYS A CA 1
ATOM 2123 C C . LYS A 1 277 ? -6.618 10.428 6.996 1.00 96.94 277 LYS A C 1
ATOM 2125 O O . LYS A 1 277 ? -7.090 10.976 7.990 1.00 96.94 277 LYS A O 1
ATOM 2130 N N . ILE A 1 278 ? -5.720 9.451 7.080 1.00 97.44 278 ILE A N 1
ATOM 2131 C CA . ILE A 1 278 ? -5.123 9.004 8.344 1.00 97.44 278 ILE A CA 1
ATOM 2132 C C . ILE A 1 278 ? -3.600 8.966 8.250 1.00 97.44 278 ILE A C 1
ATOM 2134 O O . ILE A 1 278 ? -3.038 8.563 7.237 1.00 97.44 278 ILE A O 1
ATOM 2138 N N . THR A 1 279 ? -2.924 9.369 9.313 1.00 96.50 279 THR A N 1
ATOM 2139 C CA . THR A 1 279 ? -1.479 9.207 9.494 1.00 96.50 279 THR A CA 1
ATOM 2140 C C . THR A 1 279 ? -1.223 8.523 10.830 1.00 96.50 279 THR A C 1
ATOM 2142 O O . THR A 1 279 ? -2.149 8.212 11.580 1.00 96.50 279 THR A O 1
ATOM 2145 N N . GLU A 1 280 ? 0.040 8.295 11.162 1.00 94.50 280 GLU A N 1
ATOM 2146 C CA . GLU A 1 280 ? 0.460 7.840 12.484 1.00 94.50 280 GLU A CA 1
ATOM 2147 C C . GLU A 1 280 ? 0.080 8.817 13.619 1.00 94.50 280 GLU A C 1
ATOM 2149 O O . GLU A 1 280 ? 0.084 8.423 14.779 1.00 94.50 280 GLU A O 1
ATOM 2154 N N . PHE A 1 281 ? -0.317 10.055 13.291 1.00 93.75 281 PHE A N 1
ATOM 2155 C CA . PHE A 1 281 ? -0.839 11.056 14.231 1.00 93.75 281 PHE A CA 1
ATOM 2156 C C . PHE A 1 281 ? -2.377 11.063 14.337 1.00 93.75 281 PHE A C 1
ATOM 2158 O O . PHE A 1 281 ? -2.945 11.906 15.029 1.00 93.75 281 PHE A O 1
ATOM 2165 N N . GLY A 1 282 ? -3.071 10.147 13.652 1.00 95.19 282 GLY A N 1
ATOM 2166 C CA . GLY A 1 282 ? -4.533 10.054 13.649 1.00 95.19 282 GLY A CA 1
ATOM 2167 C C . GLY A 1 282 ? -5.175 10.619 12.382 1.00 95.19 282 GLY A C 1
ATOM 2168 O O . GLY A 1 282 ? -4.578 10.609 11.305 1.00 95.19 282 GLY A O 1
ATOM 2169 N N . LEU A 1 283 ? -6.435 11.049 12.484 1.00 97.25 283 LEU A N 1
ATOM 2170 C CA . LEU A 1 283 ? -7.171 11.589 11.340 1.00 97.25 283 LEU A CA 1
ATOM 2171 C C . LEU A 1 283 ? -6.664 12.981 10.962 1.00 97.25 283 LEU A C 1
ATOM 2173 O O . LEU A 1 283 ? -6.430 13.818 11.830 1.00 97.25 283 LEU A O 1
ATOM 2177 N N . VAL A 1 284 ? -6.572 13.236 9.659 1.00 96.81 284 VAL A N 1
ATOM 2178 C CA . VAL A 1 284 ? -6.158 14.521 9.091 1.00 96.81 284 VAL A CA 1
ATOM 2179 C C . VAL A 1 284 ? -7.263 15.052 8.190 1.00 96.81 284 VAL A C 1
ATOM 2181 O O . VAL A 1 284 ? -7.655 14.390 7.225 1.00 96.81 284 VAL A O 1
ATOM 2184 N N . ASP A 1 285 ? -7.740 16.252 8.505 1.00 96.19 285 ASP A N 1
ATOM 2185 C CA . ASP A 1 285 ? -8.544 17.070 7.604 1.00 96.19 285 ASP A CA 1
ATOM 2186 C C . ASP A 1 285 ? -7.582 17.783 6.650 1.00 96.19 285 ASP A C 1
ATOM 2188 O O . ASP A 1 285 ? -6.848 18.694 7.035 1.00 96.19 285 ASP A O 1
ATOM 2192 N N . VAL A 1 286 ? -7.515 17.294 5.413 1.00 94.12 286 VAL A N 1
ATOM 2193 C CA . VAL A 1 286 ? -6.491 17.716 4.448 1.00 94.12 286 VAL A CA 1
ATOM 2194 C C . VAL A 1 286 ? -6.776 19.114 3.906 1.00 94.12 286 VAL A C 1
ATOM 2196 O O . VAL A 1 286 ? -5.849 19.827 3.535 1.00 94.12 286 VAL A O 1
ATOM 2199 N N . GLU A 1 287 ? -8.041 19.536 3.879 1.00 93.88 287 GLU A N 1
ATOM 2200 C CA . GLU A 1 287 ? -8.404 20.882 3.428 1.00 93.88 287 GLU A CA 1
ATOM 2201 C C . GLU A 1 287 ? -7.921 21.947 4.415 1.00 93.88 287 GLU A C 1
ATOM 2203 O O . GLU A 1 287 ? -7.393 22.981 4.004 1.00 93.88 287 GLU A O 1
ATOM 2208 N N . ASN A 1 288 ? -8.064 21.669 5.714 1.00 94.75 288 ASN A N 1
ATOM 2209 C CA . ASN A 1 288 ? -7.629 22.566 6.784 1.00 94.75 288 ASN A CA 1
ATOM 2210 C C . ASN A 1 288 ? -6.182 22.307 7.240 1.00 94.75 288 ASN A C 1
ATOM 2212 O O . ASN A 1 288 ? -5.631 23.108 7.992 1.00 94.75 288 ASN A O 1
ATOM 2216 N N . MET A 1 289 ? -5.547 21.238 6.743 1.00 92.31 289 MET A N 1
ATOM 2217 C CA . MET A 1 289 ? -4.175 20.828 7.071 1.00 92.31 289 MET A CA 1
ATOM 2218 C C . MET A 1 289 ? -3.953 20.628 8.578 1.00 92.31 289 MET A C 1
ATOM 2220 O O . MET A 1 289 ? -2.907 20.991 9.118 1.00 92.31 289 MET A O 1
ATOM 2224 N N . GLU A 1 290 ? -4.933 20.034 9.260 1.00 94.94 290 GLU A N 1
ATOM 2225 C CA . GLU A 1 290 ? -4.895 19.807 10.706 1.00 94.94 290 GLU A CA 1
ATOM 2226 C C . GLU A 1 290 ? -5.296 18.380 11.084 1.00 94.94 290 GLU A C 1
ATOM 2228 O O . GLU A 1 290 ? -6.054 17.704 10.381 1.00 94.94 290 GLU A O 1
ATOM 2233 N N . THR A 1 291 ? -4.783 17.914 12.223 1.00 95.12 291 THR A N 1
ATOM 2234 C CA . THR A 1 291 ? -5.290 16.694 12.846 1.00 95.12 291 THR A CA 1
ATOM 2235 C C . THR A 1 291 ? -6.650 16.972 13.473 1.00 95.12 291 THR A C 1
ATOM 2237 O O . THR A 1 291 ? -6.874 18.019 14.080 1.00 95.12 291 THR A O 1
ATOM 2240 N N . VAL A 1 292 ? -7.577 16.027 13.334 1.00 96.44 292 VAL A N 1
ATOM 2241 C CA . VAL A 1 292 ? -8.934 16.157 13.870 1.00 96.44 292 VAL A CA 1
ATOM 2242 C C . VAL A 1 292 ? -9.269 15.005 14.800 1.00 96.44 292 VAL A C 1
ATOM 2244 O O . VAL A 1 292 ? -8.902 13.855 14.564 1.00 96.44 292 VAL A O 1
ATOM 2247 N N . ASN A 1 293 ? -10.036 15.309 15.846 1.00 95.44 293 ASN A N 1
ATOM 2248 C CA . ASN A 1 293 ? -10.541 14.284 16.750 1.00 95.44 293 ASN A CA 1
ATOM 2249 C C . ASN A 1 293 ? -11.437 13.296 15.999 1.00 95.44 293 ASN A C 1
ATOM 2251 O O . ASN A 1 293 ? -12.263 13.691 15.166 1.00 95.44 293 ASN A O 1
ATOM 2255 N N . LEU A 1 294 ? -11.286 12.017 16.335 1.00 95.81 294 LEU A N 1
ATOM 2256 C CA . LEU A 1 294 ? -12.111 10.935 15.811 1.00 95.81 294 LEU A CA 1
ATOM 2257 C C . LEU A 1 294 ? -13.574 11.111 16.215 1.00 95.81 294 LEU A C 1
ATOM 2259 O O . LEU A 1 294 ? -14.464 11.099 15.365 1.00 95.81 294 LEU A O 1
ATOM 2263 N N . GLU A 1 295 ? -13.803 11.326 17.508 1.00 94.88 295 GLU A N 1
ATOM 2264 C CA . GLU A 1 295 ? -15.115 11.650 18.049 1.00 94.88 295 GLU A CA 1
ATOM 2265 C C . GLU A 1 295 ? -15.500 13.099 17.734 1.00 94.88 295 GLU A C 1
ATOM 2267 O O . GLU A 1 295 ? -14.654 13.988 17.579 1.00 94.88 295 GLU A O 1
ATOM 2272 N N . TYR A 1 296 ? -16.800 13.346 17.640 1.00 90.00 296 TYR A N 1
ATOM 2273 C CA . TYR A 1 296 ? -17.353 14.692 17.655 1.00 90.00 296 TYR A CA 1
ATOM 2274 C C . TYR A 1 296 ? -18.694 14.706 18.383 1.00 90.00 296 TYR A C 1
ATOM 2276 O O . TYR A 1 296 ? -19.369 13.679 18.500 1.00 90.00 296 TYR A O 1
ATOM 2284 N N . ASP A 1 297 ? -19.050 15.888 18.863 1.00 83.06 297 ASP A N 1
ATOM 2285 C CA . ASP A 1 297 ? -20.368 16.201 19.400 1.00 83.06 297 ASP A CA 1
ATOM 2286 C C . ASP A 1 297 ? -21.109 17.114 18.409 1.00 83.06 297 ASP A C 1
ATOM 2288 O O . ASP A 1 297 ? -20.480 17.690 17.515 1.00 83.06 297 ASP A O 1
ATOM 2292 N N . ASP A 1 298 ? -22.438 17.187 18.534 1.00 64.00 298 ASP A N 1
ATOM 2293 C CA . ASP A 1 298 ? -23.276 18.094 17.729 1.00 64.00 298 ASP A CA 1
ATOM 2294 C C . ASP A 1 298 ? -23.067 19.573 18.091 1.00 64.00 298 ASP A C 1
ATOM 2296 O O . ASP A 1 298 ? -22.879 19.874 19.295 1.00 64.00 298 ASP A O 1
#

Foldseek 3Di:
DPDDLVVVLQVVFQVVCVVVVNNQATRDDDPPHFPFDFDAPDSPVRHTQFTDGRNRTQDGPRDGDDDPDDDPADPVQFLQQADPDQDDLVVQFAADPDPFWFKFWAWEDDFPDLATDGDIDTAGDDPRTGAADLVQQKWKKKWWQGRVDPVQCVVDPDSGFMAMAIYHDQFFPFAKKWWQQQPPRSTIMMIGRGSLRRSLRSVVCSVLLTFIFTDGPSDTQATQRARGNNHHDPDDPVVNVVRLVSRQVSVVVRGGPRPRNHVSRSSLRHLQHDAWHAYSNYIAGSVVRDHDDRTDDD

InterPro domains:
  IPR006680 Amidohydrolase-related [PF01979] (2-58)
  IPR011059 Metal-dependent hydrolase, composite domain superfamily [G3DSA:2.30.40.10] (22-58)
  IPR011059 Metal-dependent hydrolase, composite domain superfamily [SSF51338] (2-70)
  IPR026912 Adenine deaminase C-terminal domain [PF13382] (114-289)

Sequence (298 aa):
RGLDPVTAVQIATINAAEFFKVDDELGSIANGKIADLLIVNNLSDFEVETVVADGEVVSRKGSFKADLKPPKYPEYMKDTIKLPREIRPNDFKVKTEKDNEVKVKVIGVIEGELITKKENAVLPLENGCICADVDKDISKISVIERHQSPEYQEFADNDFLMGTGFINGFGLNDGAIGESFAPVPENIAVVGSNDEDMAKVVNHIQEVGGGLVVVKNGEILSQLKLPILGLLSRNSLEKVSKKQKETVAATKKIGCEIRSPFLTLMFMTYPIIPELKITEFGLVDVENMETVNLEYDD

Secondary structure (DSSP, 8-state):
----HHHHHHHHTHHHHHHHT-TTTSSS--TTS---EEEES-TTT--EEEEEETTEEEEETTEESS--PPP---GGGSS----SS---GGGG-EE-S-SS-EEEEEEEE-TT-S-EEEEEEEE-EETTEE--BGGGTEEEEEEE--S--HHHHTT-SSSS-EEEEEEESS--SS-EEEEEEETTTTEEEEEESSHHHHHHHHHHHHHTTSEEEEEETTEEEEEEE-TBTTTB-SS-HHHHHHHHHHHHHHHGGGT---SSHHHHHHHHT-TTSSSEEEETTEEEETTTTEEE-SB---

pLDDT: mean 94.13, std 6.04, range [58.0, 98.88]

Radius of gyration: 23.48 Å; chains: 1; bounding box: 50×40×65 Å

Organism: NCBI:txid1698267